Protein AF-A0A960XP12-F1 (afdb_monomer_lite)

Sequence (363 aa):
LLIAALGHEKAMAWGNQILALLYRETPTNIELLAQSAAFDPPGLYSQGVSAVWPETDLVFLTTGSDGFRACVVDPTVPAIAWHRDCTGNGFATNVYGTGLTANCLRHWSAGNTRKLIVGSKPGLLVASPALNLFSLSYPDGVPDRTRPDAPIRVVHDAALECMKWRSISNLDVRPAGWVAAATSAGLALFHLSWVPTLNTMNDAAAWNLIQVPPEAYPPWWEPGWGKDVADVSFGNDTTLYVVKATEGVWRMSIEWDPANRTHRCLATGFYPGVQCGMDYRVELHGWGDPDIATLHHPYGVVADGATAFVTGWSGKVQRLAADAGSGVRVLGFATEGANVSIRFASPFSNRRHELETAAGLRG

Radius of gyration: 22.58 Å; chains: 1; bounding box: 67×54×60 Å

Secondary structure (DSSP, 8-state):
-EEEE-SSS-----SS-EEEEEEEE-SS-EEEEEEEPPB--SSTT-----EE-SSSSEEEEEEETTEEEEEEEETTTTEEEE-GGGSSS-BTTTT-SSSEEEEEEEEEEETTEEEEEEEEEE-TT-----EEEEEEE-TT---BTTBTT---EEEEEEEEGGGTT--EEEEEE-TTSEEEEEEBTEEEEEEGGGHHHHTTS-HHHHHHHHB--GGGSSPTT-TT--S---EEEEEETTEEEEEETTTEEEEEEEEEETTTTEEEEEEEEEEE-B-TT--GGGT-BS---------BSEEEEEEETTEEEEEETT--EEEEE--TT-S-EEEEEEEETTEEEEEEEBTTB--EEEE---TT---

Foldseek 3Di:
DFEPAPDDFDDDDDDQWYKDWDWDDDPVDIGTQAIEDIDGQPADDPDDKAKDPPDDQKMWIFSWQLGIFIWGQDSVHRYTHTAPVPPPTHPPNVPGHQQKTFAYWDWEDDDQWIKIWTWIDGHPNHFWTWIWIWTWDQPQDDQYPVRVHRDIDIHTDDIQVLSTNWGFQYKEADNQQWIWTFTQQAIFIFGPVCRVVLVVDPSVVSCVQGGQDPVQDPPPPDPPQGRGWQEKEAQDPQWIWTDRWQFWIWIKGWADDVVSRHIHIHTWFTDGADDPDDDCPPPGAFFDDFPPDHQHGWRYWYHHNQWIWTHGPVSDTGITGGDPPGGWAFPDWDDDPQWIWTFTDGSRDRDTDTDRDDRDPDD

pLDDT: mean 76.06, std 19.67, range [24.97, 97.88]

Structure (mmCIF, N/CA/C/O backbone):
data_AF-A0A960XP12-F1
#
_entry.id   AF-A0A960XP12-F1
#
loop_
_atom_site.group_PDB
_atom_site.id
_atom_site.type_symbol
_atom_site.label_atom_id
_atom_site.label_alt_id
_atom_site.label_comp_id
_atom_site.label_asym_id
_atom_site.label_entity_id
_atom_site.label_seq_id
_atom_site.pdbx_PDB_ins_code
_atom_site.Cartn_x
_atom_site.Cartn_y
_atom_site.Cartn_z
_atom_site.occupancy
_atom_site.B_iso_or_equiv
_atom_site.auth_seq_id
_atom_site.auth_comp_id
_atom_site.auth_asym_id
_atom_site.auth_atom_id
_atom_site.pdbx_PDB_model_num
ATOM 1 N N . LEU A 1 1 ? 23.716 -10.149 1.866 1.00 27.62 1 LEU A N 1
ATOM 2 C CA . LEU A 1 1 ? 22.688 -10.813 1.080 1.00 27.62 1 LEU A CA 1
ATOM 3 C C . LEU A 1 1 ? 21.355 -10.503 1.727 1.00 27.62 1 LEU A C 1
ATOM 5 O O . LEU A 1 1 ? 20.992 -11.168 2.687 1.00 27.62 1 LEU A O 1
ATOM 9 N N . LEU A 1 2 ? 20.688 -9.445 1.270 1.00 24.97 2 LEU A N 1
ATOM 10 C CA . LEU A 1 2 ? 19.280 -9.221 1.568 1.00 24.97 2 LEU A CA 1
ATOM 11 C C . LEU A 1 2 ? 18.452 -9.973 0.533 1.00 24.97 2 LEU A C 1
ATOM 13 O O . LEU A 1 2 ? 18.402 -9.581 -0.627 1.00 24.97 2 LEU A O 1
ATOM 17 N N . ILE A 1 3 ? 17.886 -11.110 0.938 1.00 28.45 3 ILE A N 1
ATOM 18 C CA . ILE A 1 3 ? 16.927 -11.842 0.116 1.00 28.45 3 ILE A CA 1
ATOM 19 C C . ILE A 1 3 ? 15.604 -11.091 0.261 1.00 28.45 3 ILE A C 1
ATOM 21 O O . ILE A 1 3 ? 14.973 -11.154 1.311 1.00 28.45 3 ILE A O 1
ATOM 25 N N . ALA A 1 4 ? 15.190 -10.343 -0.757 1.00 35.97 4 ALA A N 1
ATOM 26 C CA . ALA A 1 4 ? 13.803 -9.908 -0.834 1.00 35.97 4 ALA A CA 1
ATOM 27 C C . ALA A 1 4 ? 13.013 -11.091 -1.407 1.00 35.97 4 ALA A C 1
ATOM 29 O O . ALA A 1 4 ? 12.892 -11.244 -2.622 1.00 35.97 4 ALA A O 1
ATOM 30 N N . ALA A 1 5 ? 12.560 -11.987 -0.525 1.00 34.22 5 ALA A N 1
ATOM 31 C CA . ALA A 1 5 ? 11.578 -13.000 -0.882 1.00 34.22 5 ALA A CA 1
ATOM 32 C C . ALA A 1 5 ? 10.269 -12.263 -1.187 1.00 34.22 5 ALA A C 1
ATOM 34 O O . ALA A 1 5 ? 9.642 -11.689 -0.297 1.00 34.22 5 ALA A O 1
ATOM 35 N N . LEU A 1 6 ? 9.911 -12.201 -2.466 1.00 38.75 6 LEU A N 1
ATOM 36 C CA . LEU A 1 6 ? 8.633 -11.673 -2.921 1.00 38.75 6 LEU A CA 1
ATOM 37 C C . LEU A 1 6 ? 7.737 -12.878 -3.196 1.00 38.75 6 LEU A C 1
ATOM 39 O O . LEU A 1 6 ? 7.662 -13.413 -4.296 1.00 38.75 6 LEU A O 1
ATOM 43 N N . GLY A 1 7 ? 7.170 -13.353 -2.099 1.00 28.98 7 GLY A N 1
ATOM 44 C CA . GLY A 1 7 ? 6.498 -14.630 -1.918 1.00 28.98 7 GLY A CA 1
ATOM 45 C C . GLY A 1 7 ? 6.550 -14.914 -0.420 1.00 28.98 7 GLY A C 1
ATOM 46 O O . GLY A 1 7 ? 7.472 -14.465 0.255 1.00 28.98 7 GLY A O 1
ATOM 47 N N . HIS A 1 8 ? 5.529 -15.534 0.148 1.00 26.83 8 HIS A N 1
ATOM 48 C CA . HIS A 1 8 ? 5.376 -15.633 1.596 1.00 26.83 8 HIS A CA 1
ATOM 49 C C . HIS A 1 8 ? 6.529 -16.387 2.305 1.00 26.83 8 HIS A C 1
ATOM 51 O O . HIS A 1 8 ? 7.008 -17.403 1.832 1.00 26.83 8 HIS A O 1
ATOM 57 N N . GLU A 1 9 ? 6.894 -15.887 3.491 1.00 30.11 9 GLU A N 1
ATOM 58 C CA . GLU A 1 9 ? 7.692 -16.521 4.558 1.00 30.11 9 GLU A CA 1
ATOM 59 C C . GLU A 1 9 ? 9.226 -16.682 4.418 1.00 30.11 9 GLU A C 1
ATOM 61 O O . GLU A 1 9 ? 9.765 -17.529 3.719 1.00 30.11 9 GLU A O 1
ATOM 66 N N . LYS A 1 10 ? 9.906 -15.938 5.312 1.00 27.80 10 LYS A N 1
ATOM 67 C CA . LYS A 1 10 ? 11.293 -16.060 5.808 1.00 27.80 10 LYS A CA 1
ATOM 68 C C . LYS A 1 10 ? 12.415 -15.683 4.837 1.00 27.80 10 LYS A C 1
ATOM 70 O O . LYS A 1 10 ? 13.004 -16.515 4.159 1.00 27.80 10 LYS A O 1
ATOM 75 N N . ALA A 1 11 ? 12.864 -14.435 4.967 1.00 30.98 11 ALA A N 1
ATOM 76 C CA . ALA A 1 11 ? 14.205 -14.028 4.571 1.00 30.98 11 ALA A CA 1
ATOM 77 C C . ALA A 1 11 ? 15.010 -13.566 5.797 1.00 30.98 11 ALA A C 1
ATOM 79 O O . ALA A 1 11 ? 14.726 -12.524 6.384 1.00 30.98 11 ALA A O 1
ATOM 80 N N . MET A 1 12 ? 16.032 -14.338 6.181 1.00 25.67 12 MET A N 1
ATOM 81 C CA . MET A 1 12 ? 17.157 -13.822 6.966 1.00 25.67 12 MET A CA 1
ATOM 82 C C . MET A 1 12 ? 18.270 -13.415 6.011 1.00 25.67 12 MET A C 1
ATOM 84 O O . MET A 1 12 ? 18.545 -14.097 5.025 1.00 25.67 12 MET A O 1
ATOM 88 N N . ALA A 1 13 ? 18.904 -12.290 6.315 1.00 35.78 13 ALA A N 1
ATOM 89 C CA . ALA A 1 13 ? 19.741 -11.595 5.370 1.00 35.78 13 ALA A CA 1
ATOM 90 C C . ALA A 1 13 ? 20.861 -10.796 6.045 1.00 35.78 13 ALA A C 1
ATOM 92 O O . ALA A 1 13 ? 20.582 -9.877 6.809 1.00 35.78 13 ALA A O 1
ATOM 93 N N . TRP A 1 14 ? 22.121 -11.090 5.704 1.00 29.12 14 TRP A N 1
ATOM 94 C CA . TRP A 1 14 ? 23.291 -10.308 6.128 1.00 29.12 14 TRP A CA 1
ATOM 95 C C . TRP A 1 14 ? 24.198 -10.002 4.928 1.00 29.12 14 TRP A C 1
ATOM 97 O O . TRP A 1 14 ? 24.687 -10.920 4.269 1.00 29.12 14 TRP A O 1
ATOM 107 N N . GLY A 1 15 ? 24.371 -8.719 4.573 1.00 43.75 15 GLY A N 1
ATOM 108 C CA . GLY A 1 15 ? 25.335 -8.187 3.578 1.00 43.75 15 GLY A CA 1
ATOM 109 C C . GLY A 1 15 ? 24.728 -7.200 2.561 1.00 43.75 15 GLY A C 1
ATOM 110 O O . GLY A 1 15 ? 23.512 -7.149 2.437 1.00 43.75 15 GLY A O 1
ATOM 111 N N . ASN A 1 16 ? 25.568 -6.494 1.795 1.00 53.19 16 ASN A N 1
ATOM 112 C CA . ASN A 1 16 ? 25.254 -5.191 1.166 1.00 53.19 16 ASN A CA 1
ATOM 113 C C . ASN A 1 16 ? 24.529 -5.213 -0.198 1.00 53.19 16 ASN A C 1
ATOM 115 O O . ASN A 1 16 ? 24.382 -4.168 -0.811 1.00 53.19 16 ASN A O 1
ATOM 119 N N . GLN A 1 17 ? 24.121 -6.375 -0.709 1.00 59.16 17 GLN A N 1
ATOM 120 C CA . GLN A 1 17 ? 23.465 -6.497 -2.020 1.00 59.16 17 GLN A CA 1
ATOM 121 C C . GLN A 1 17 ? 22.122 -7.218 -1.900 1.00 59.16 17 GLN A C 1
ATOM 123 O O . GLN A 1 17 ? 21.958 -8.093 -1.033 1.00 59.16 17 GLN A O 1
ATOM 128 N N . ILE A 1 18 ? 21.195 -6.857 -2.789 1.00 65.06 18 ILE A N 1
ATOM 129 C CA . ILE A 1 18 ? 19.828 -7.371 -2.875 1.00 65.06 18 ILE A CA 1
ATOM 130 C C . ILE A 1 18 ? 19.679 -8.282 -4.096 1.00 65.06 18 ILE A C 1
ATOM 132 O O . ILE A 1 18 ? 20.221 -8.007 -5.167 1.00 65.06 18 ILE A O 1
ATOM 136 N N . LEU A 1 19 ? 18.930 -9.369 -3.920 1.00 66.38 19 LEU A N 1
ATOM 137 C CA . LEU A 1 19 ? 18.475 -10.261 -4.986 1.00 66.38 19 LEU A CA 1
ATOM 138 C C . LEU A 1 19 ? 16.946 -10.319 -4.967 1.00 66.38 19 LEU A C 1
ATOM 140 O O . LEU A 1 19 ? 16.354 -10.440 -3.892 1.00 66.38 19 LEU A O 1
ATOM 144 N N . ALA A 1 20 ? 16.326 -10.278 -6.145 1.00 68.62 20 ALA A N 1
ATOM 145 C CA . ALA A 1 20 ? 14.930 -10.657 -6.316 1.00 68.62 20 ALA A CA 1
ATOM 146 C C . ALA A 1 20 ? 14.860 -12.149 -6.660 1.00 68.62 20 ALA A C 1
ATOM 148 O O . ALA A 1 20 ? 15.577 -12.615 -7.550 1.00 68.62 20 ALA A O 1
ATOM 149 N N . LEU A 1 21 ? 14.003 -12.886 -5.953 1.00 70.69 21 LEU A N 1
ATOM 150 C CA . LEU A 1 21 ? 13.745 -14.305 -6.187 1.00 70.69 21 LEU A CA 1
ATOM 151 C C . LEU A 1 21 ? 12.260 -14.497 -6.482 1.00 70.69 21 LEU A C 1
ATOM 153 O O . LEU A 1 21 ? 11.417 -14.018 -5.724 1.00 70.69 21 LEU A O 1
ATOM 157 N N . LEU A 1 22 ? 11.953 -15.233 -7.545 1.00 69.69 22 LEU A N 1
ATOM 158 C CA . LEU A 1 22 ? 10.629 -15.794 -7.780 1.00 69.69 22 LEU A CA 1
ATOM 159 C C . LEU A 1 22 ? 10.700 -17.288 -7.500 1.00 69.69 22 LEU A C 1
ATOM 161 O O . LEU A 1 22 ? 11.500 -17.993 -8.112 1.00 69.69 22 LEU A O 1
ATOM 165 N N . TYR A 1 23 ? 9.847 -17.776 -6.611 1.00 68.06 23 TYR A N 1
ATOM 166 C CA . TYR A 1 23 ? 9.758 -19.193 -6.293 1.00 68.06 23 TYR A CA 1
ATOM 167 C C . TYR A 1 23 ? 8.308 -19.660 -6.252 1.00 68.06 23 TYR A C 1
ATOM 169 O O . TYR A 1 23 ? 7.372 -18.864 -6.172 1.00 68.06 23 TYR A O 1
ATOM 177 N N . ARG A 1 24 ? 8.131 -20.975 -6.318 1.00 69.06 24 ARG A N 1
ATOM 178 C CA . ARG A 1 24 ? 6.856 -21.659 -6.150 1.00 69.06 24 ARG A CA 1
ATOM 179 C C . ARG A 1 24 ? 6.971 -22.634 -4.999 1.00 69.06 24 ARG A C 1
ATOM 181 O O . ARG A 1 24 ? 7.809 -23.532 -5.014 1.00 69.06 24 ARG A O 1
ATOM 188 N N . GLU A 1 25 ? 6.094 -22.479 -4.024 1.00 57.84 25 GLU A N 1
ATOM 189 C CA . GLU A 1 25 ? 5.918 -23.494 -2.999 1.00 57.84 25 GLU A CA 1
ATOM 190 C C . GLU A 1 25 ? 5.087 -24.646 -3.559 1.00 57.84 25 GLU A C 1
ATOM 192 O O . GLU A 1 25 ? 4.064 -24.462 -4.221 1.00 57.84 25 GLU A O 1
ATOM 197 N N . THR A 1 26 ? 5.552 -25.854 -3.299 1.00 70.25 26 THR A N 1
ATOM 198 C CA . THR A 1 26 ? 4.844 -27.106 -3.545 1.00 70.25 26 THR A CA 1
ATOM 199 C C . THR A 1 26 ? 4.600 -27.775 -2.192 1.00 70.25 26 THR A C 1
ATOM 201 O O . THR A 1 26 ? 5.251 -27.407 -1.212 1.00 70.25 26 THR A O 1
ATOM 204 N N . PRO A 1 27 ? 3.733 -28.799 -2.101 1.00 72.12 27 PRO A N 1
ATOM 205 C CA . PRO A 1 27 ? 3.486 -29.485 -0.832 1.00 72.12 27 PRO A CA 1
ATOM 206 C C . PRO A 1 27 ? 4.743 -30.046 -0.142 1.00 72.12 27 PRO A C 1
ATOM 208 O O . PRO A 1 27 ? 4.702 -30.333 1.050 1.00 72.12 27 PRO A O 1
ATOM 211 N N . THR A 1 28 ? 5.847 -30.233 -0.877 1.00 73.62 28 THR A N 1
ATOM 212 C CA . THR A 1 28 ? 7.072 -30.871 -0.369 1.00 73.62 28 THR A CA 1
ATOM 213 C C . THR A 1 28 ? 8.353 -30.067 -0.584 1.00 73.62 28 THR A C 1
ATOM 215 O O . THR A 1 28 ? 9.401 -30.489 -0.102 1.00 73.62 28 THR A O 1
ATOM 218 N N . ASN A 1 29 ? 8.328 -28.969 -1.343 1.00 69.31 29 ASN A N 1
ATOM 219 C CA . ASN A 1 29 ? 9.542 -28.243 -1.723 1.00 69.31 29 ASN A CA 1
ATOM 220 C C . ASN A 1 29 ? 9.265 -26.782 -2.104 1.00 69.31 29 ASN A C 1
ATOM 222 O O . ASN A 1 29 ? 8.153 -26.446 -2.508 1.00 69.31 29 ASN A O 1
ATOM 226 N N . ILE A 1 30 ? 10.303 -25.950 -2.064 1.00 67.62 30 ILE A N 1
ATOM 227 C CA . ILE A 1 30 ? 10.317 -24.603 -2.637 1.00 67.62 30 ILE A CA 1
ATOM 228 C C . ILE A 1 30 ? 11.146 -24.653 -3.923 1.00 67.62 30 ILE A C 1
ATOM 230 O O . ILE A 1 30 ? 12.346 -24.920 -3.892 1.00 67.62 30 ILE A O 1
ATOM 234 N N . GLU A 1 31 ? 10.503 -24.424 -5.062 1.00 71.69 31 GLU A N 1
ATOM 235 C CA . GLU A 1 31 ? 11.139 -24.409 -6.379 1.00 71.69 31 GLU A CA 1
ATOM 236 C C . GLU A 1 31 ? 11.503 -22.972 -6.768 1.00 71.69 31 GLU A C 1
ATOM 238 O O . GLU A 1 31 ? 10.618 -22.130 -6.918 1.00 71.69 31 GLU A O 1
ATOM 243 N N . LEU A 1 32 ? 12.794 -22.674 -6.948 1.00 74.69 32 LEU A N 1
ATOM 244 C CA . LEU A 1 32 ? 13.237 -21.384 -7.484 1.00 74.69 32 LEU A CA 1
ATOM 245 C C . LEU A 1 32 ? 12.933 -21.320 -8.989 1.00 74.69 32 LEU A C 1
ATOM 247 O O . LEU A 1 32 ? 13.486 -22.097 -9.762 1.00 74.69 32 LEU A O 1
ATOM 251 N N . LEU A 1 33 ? 12.082 -20.378 -9.396 1.00 72.69 33 LEU A N 1
ATOM 252 C CA . LEU A 1 33 ? 11.641 -20.196 -10.781 1.00 72.69 33 LEU A CA 1
ATOM 253 C C . LEU A 1 33 ? 12.435 -19.128 -11.535 1.00 72.69 33 LEU A C 1
ATOM 255 O O . LEU A 1 33 ? 12.609 -19.246 -12.741 1.00 72.69 33 LEU A O 1
ATOM 259 N N . ALA A 1 34 ? 12.874 -18.065 -10.859 1.00 72.88 34 ALA A N 1
ATOM 260 C CA . ALA A 1 34 ? 13.704 -17.027 -11.465 1.00 72.88 34 ALA A CA 1
ATOM 261 C C . ALA A 1 34 ? 14.508 -16.260 -10.411 1.00 72.88 34 ALA A C 1
ATOM 263 O O . ALA A 1 34 ? 14.067 -16.104 -9.270 1.00 72.88 34 ALA A O 1
ATOM 264 N N . GLN A 1 35 ? 15.671 -15.744 -10.805 1.00 76.94 35 GLN A N 1
ATOM 265 C CA . GLN A 1 35 ? 16.528 -14.929 -9.946 1.00 76.94 35 GLN A CA 1
ATOM 266 C C . GLN A 1 35 ? 17.083 -13.718 -10.713 1.00 76.94 35 GLN A C 1
ATOM 268 O O . GLN A 1 35 ? 17.445 -13.818 -11.885 1.00 76.94 35 GLN A O 1
ATOM 273 N N . SER A 1 36 ? 17.173 -12.562 -10.052 1.00 70.25 36 SER A N 1
ATOM 274 C CA . SER A 1 36 ? 17.871 -11.393 -10.604 1.00 70.25 36 SER A CA 1
ATOM 275 C C . SER A 1 36 ? 19.388 -11.492 -10.427 1.00 70.25 36 SER A C 1
ATOM 277 O O . SER A 1 36 ? 19.890 -12.159 -9.519 1.00 70.25 36 SER A O 1
ATOM 279 N N . ALA A 1 37 ? 20.143 -10.725 -11.216 1.00 71.25 37 ALA A N 1
ATOM 280 C CA . ALA A 1 37 ? 21.494 -10.349 -10.802 1.00 71.25 37 ALA A CA 1
ATOM 281 C C . ALA A 1 37 ? 21.441 -9.588 -9.459 1.00 71.25 37 ALA A C 1
ATOM 283 O O . ALA A 1 37 ? 20.442 -8.929 -9.149 1.00 71.25 37 ALA A O 1
ATOM 284 N N . ALA A 1 38 ? 22.507 -9.682 -8.659 1.00 68.94 38 ALA A N 1
ATOM 285 C CA . ALA A 1 38 ? 22.619 -8.904 -7.430 1.00 68.94 38 ALA A CA 1
ATOM 286 C C . ALA A 1 38 ? 22.690 -7.414 -7.773 1.00 68.94 38 ALA A C 1
ATOM 288 O O . ALA A 1 38 ? 23.443 -7.019 -8.664 1.00 68.94 38 ALA A O 1
ATOM 289 N N . PHE A 1 39 ? 21.931 -6.591 -7.060 1.00 63.06 39 PHE A N 1
ATOM 290 C CA . PHE A 1 39 ? 21.973 -5.143 -7.214 1.00 63.06 39 PHE A CA 1
ATOM 291 C C . PHE A 1 39 ? 22.179 -4.464 -5.863 1.00 63.06 39 PHE A C 1
ATOM 293 O O . PHE A 1 39 ? 21.725 -4.948 -4.825 1.00 63.06 39 PHE A O 1
ATOM 300 N N . ASP A 1 40 ? 22.891 -3.343 -5.888 1.00 63.09 40 ASP A N 1
ATOM 301 C CA . ASP A 1 40 ? 22.950 -2.414 -4.766 1.00 63.09 40 ASP A CA 1
ATOM 302 C C . ASP A 1 40 ? 21.867 -1.353 -5.008 1.00 63.09 40 ASP A C 1
ATOM 304 O O . ASP A 1 40 ? 21.940 -0.640 -6.016 1.00 63.09 40 ASP A O 1
ATOM 308 N N . PRO A 1 41 ? 20.797 -1.291 -4.200 1.00 58.03 41 PRO A N 1
ATOM 309 C CA . PRO A 1 41 ? 19.807 -0.236 -4.353 1.00 58.03 41 PRO A CA 1
ATOM 310 C C . PRO A 1 41 ? 20.491 1.133 -4.189 1.00 58.03 41 PRO A C 1
ATOM 312 O O . PRO A 1 41 ? 21.245 1.325 -3.236 1.00 58.03 41 PRO A O 1
ATOM 315 N N . PRO A 1 42 ? 20.229 2.116 -5.067 1.00 51.00 42 PRO A N 1
ATOM 316 C CA . PRO A 1 42 ? 20.834 3.432 -4.933 1.00 51.00 42 PRO A CA 1
ATOM 317 C C . PRO A 1 42 ? 20.462 4.080 -3.591 1.00 51.00 42 PRO A C 1
ATOM 319 O O . PRO A 1 42 ? 19.296 4.393 -3.316 1.00 51.00 42 PRO A O 1
ATOM 322 N N . GLY A 1 43 ? 21.476 4.299 -2.754 1.00 50.47 43 GLY A N 1
ATOM 323 C CA . GLY A 1 43 ? 21.369 5.007 -1.482 1.00 50.47 43 GLY A CA 1
ATOM 324 C C . GLY A 1 43 ? 21.987 4.246 -0.310 1.00 50.47 43 GLY A C 1
ATOM 325 O O . GLY A 1 43 ? 21.744 3.060 -0.106 1.00 50.47 43 GLY A O 1
ATOM 326 N N . LEU A 1 44 ? 22.735 4.966 0.531 1.00 40.41 44 LEU A N 1
ATOM 327 C CA . LEU A 1 44 ? 23.019 4.508 1.891 1.00 40.41 44 LEU A CA 1
ATOM 328 C C . LEU A 1 44 ? 21.665 4.246 2.577 1.00 40.41 44 LEU A C 1
ATOM 330 O O . LEU A 1 44 ? 20.793 5.112 2.539 1.00 40.41 44 LEU A O 1
ATOM 334 N N . TYR A 1 45 ? 21.490 3.077 3.201 1.00 44.44 45 TYR A N 1
ATOM 335 C CA . TYR A 1 45 ? 20.297 2.718 3.990 1.00 44.44 45 TYR A CA 1
ATOM 336 C C . TYR A 1 45 ? 19.019 2.338 3.220 1.00 44.44 45 TYR A C 1
ATOM 338 O O . TYR A 1 45 ? 17.924 2.552 3.746 1.00 44.44 45 TYR A O 1
ATOM 346 N N . SER A 1 46 ? 19.097 1.732 2.029 1.00 45.50 46 SER A N 1
ATOM 347 C CA . SER A 1 46 ? 17.904 1.086 1.455 1.00 45.50 46 SER A CA 1
ATOM 348 C C . SER A 1 46 ? 17.382 -0.005 2.403 1.00 45.50 46 SER A C 1
ATOM 350 O O . SER A 1 46 ? 17.947 -1.091 2.526 1.00 45.50 46 SER A O 1
ATOM 352 N N . GLN A 1 47 ? 16.330 0.329 3.149 1.00 50.50 47 GLN A N 1
ATOM 353 C CA . GLN A 1 47 ? 15.649 -0.558 4.082 1.00 50.50 47 GLN A CA 1
ATOM 354 C C . GLN A 1 47 ? 14.312 -0.956 3.464 1.00 50.50 47 GLN A C 1
ATOM 356 O O . GLN A 1 47 ? 13.429 -0.106 3.353 1.00 50.50 47 GLN A O 1
ATOM 361 N N . GLY A 1 48 ? 14.183 -2.231 3.096 1.00 56.78 48 GLY A N 1
ATOM 362 C CA . GLY A 1 48 ? 12.952 -2.822 2.571 1.00 56.78 48 GLY A CA 1
ATOM 363 C C . GLY A 1 48 ? 12.739 -2.560 1.080 1.00 56.78 48 GLY A C 1
ATOM 364 O O . GLY A 1 48 ? 12.617 -1.420 0.646 1.00 56.78 48 GLY A O 1
ATOM 365 N N . VAL A 1 49 ? 12.667 -3.637 0.296 1.00 65.31 49 VAL A N 1
ATOM 366 C CA . VAL A 1 49 ? 12.181 -3.598 -1.087 1.00 65.31 49 VAL A CA 1
ATOM 367 C C . VAL A 1 49 ? 10.729 -4.040 -1.052 1.00 65.31 49 VAL A C 1
ATOM 369 O O . VAL A 1 49 ? 10.427 -5.175 -0.690 1.00 65.31 49 VAL A O 1
ATOM 372 N N . SER A 1 50 ? 9.828 -3.129 -1.391 1.00 78.38 50 SER A N 1
ATOM 373 C CA . SER A 1 50 ? 8.439 -3.458 -1.688 1.00 78.38 50 SER A CA 1
ATOM 374 C C . SER A 1 50 ? 8.347 -3.753 -3.181 1.00 78.38 50 SER A C 1
ATOM 376 O O . SER A 1 50 ? 9.107 -3.179 -3.960 1.00 78.38 50 SER A O 1
ATOM 378 N N . ALA A 1 51 ? 7.455 -4.651 -3.592 1.00 81.38 51 ALA A N 1
ATOM 379 C CA . ALA A 1 51 ? 7.217 -4.912 -5.003 1.00 81.38 51 ALA A CA 1
ATOM 380 C C . ALA A 1 51 ? 5.772 -5.319 -5.276 1.00 81.38 51 ALA A C 1
ATOM 382 O O . ALA A 1 51 ? 5.063 -5.786 -4.384 1.00 81.38 51 ALA A O 1
ATOM 383 N N . VAL A 1 52 ? 5.349 -5.134 -6.524 1.00 84.25 52 VAL A N 1
ATOM 384 C CA . VAL A 1 52 ? 4.026 -5.514 -7.021 1.00 84.25 52 VAL A CA 1
ATOM 385 C C . VAL A 1 52 ? 4.123 -6.098 -8.415 1.00 84.25 52 VAL A C 1
ATOM 387 O O . VAL A 1 52 ? 4.928 -5.655 -9.233 1.00 84.25 52 VAL A O 1
ATOM 390 N N . TRP A 1 53 ? 3.231 -7.044 -8.678 1.00 85.38 53 TRP A N 1
ATOM 391 C CA . TRP A 1 53 ? 3.028 -7.677 -9.970 1.00 85.38 53 TRP A CA 1
ATOM 392 C C . TRP A 1 53 ? 1.768 -7.080 -10.589 1.00 85.38 53 TRP A C 1
ATOM 394 O O . TRP A 1 53 ? 0.669 -7.561 -10.311 1.00 85.38 53 TRP A O 1
ATOM 404 N N . PRO A 1 54 ? 1.871 -5.989 -11.369 1.00 83.75 54 PRO A N 1
ATOM 405 C CA . PRO A 1 54 ? 0.730 -5.516 -12.146 1.00 83.75 54 PRO A CA 1
ATOM 406 C C . PRO A 1 54 ? 0.278 -6.545 -13.187 1.00 83.75 54 PRO A C 1
ATOM 408 O O . PRO A 1 54 ? -0.881 -6.513 -13.587 1.00 83.75 54 PRO A O 1
ATOM 411 N N . GLU A 1 55 ? 1.192 -7.407 -13.640 1.00 86.44 55 GLU A N 1
ATOM 412 C CA . GLU A 1 55 ? 1.007 -8.397 -14.701 1.00 86.44 55 GLU A CA 1
ATOM 413 C C . GLU A 1 55 ? 1.871 -9.631 -14.402 1.00 86.44 55 GLU A C 1
ATOM 415 O O . GLU A 1 55 ? 2.738 -9.592 -13.528 1.00 86.44 55 GLU A O 1
ATOM 420 N N . THR A 1 56 ? 1.657 -10.735 -15.122 1.00 84.19 56 THR A N 1
ATOM 421 C CA . THR A 1 56 ? 2.348 -12.012 -14.855 1.00 84.19 56 THR A CA 1
ATOM 422 C C . THR A 1 56 ? 3.872 -11.912 -14.959 1.00 84.19 56 THR A C 1
ATOM 424 O O . THR A 1 56 ? 4.574 -12.435 -14.095 1.00 84.19 56 THR A O 1
ATOM 427 N N . ASP A 1 57 ? 4.370 -11.220 -15.986 1.00 86.94 57 ASP A N 1
ATOM 428 C CA . ASP A 1 57 ? 5.802 -11.142 -16.306 1.00 86.94 57 ASP A CA 1
ATOM 429 C C . ASP A 1 57 ? 6.427 -9.791 -15.946 1.00 86.94 57 ASP A C 1
ATOM 431 O O . ASP A 1 57 ? 7.627 -9.612 -16.126 1.00 86.94 57 ASP A O 1
ATOM 435 N N . LEU A 1 58 ? 5.643 -8.835 -15.443 1.00 88.69 58 LEU A N 1
ATOM 436 C CA . LEU A 1 58 ? 6.112 -7.490 -15.123 1.00 88.69 58 LEU A CA 1
ATOM 437 C C . LEU A 1 58 ? 6.019 -7.246 -13.624 1.00 88.69 58 LEU A C 1
ATOM 439 O O . LEU A 1 58 ? 4.963 -7.426 -13.021 1.00 88.69 58 LEU A O 1
ATOM 443 N N . VAL A 1 59 ? 7.105 -6.740 -13.052 1.00 88.12 59 VAL A N 1
ATOM 444 C CA . VAL A 1 59 ? 7.211 -6.406 -11.630 1.00 88.12 59 VAL A CA 1
ATOM 445 C C . VAL A 1 59 ? 7.675 -4.973 -11.486 1.00 88.12 59 VAL A C 1
ATOM 447 O O . VAL A 1 59 ? 8.611 -4.569 -12.166 1.00 88.12 59 VAL A O 1
ATOM 450 N N . PHE A 1 60 ? 7.078 -4.216 -10.570 1.00 88.62 60 PHE A N 1
ATOM 451 C CA . PHE A 1 60 ? 7.664 -2.966 -10.083 1.00 88.62 60 PHE A CA 1
ATOM 452 C C . PHE A 1 60 ? 8.176 -3.155 -8.667 1.00 88.62 60 PHE A C 1
ATOM 454 O O . PHE A 1 60 ? 7.486 -3.763 -7.853 1.00 88.62 60 PHE A O 1
ATOM 461 N N . LEU A 1 61 ? 9.346 -2.601 -8.361 1.00 85.94 61 LEU A N 1
ATOM 462 C CA . LEU A 1 61 ? 9.957 -2.671 -7.036 1.00 85.94 61 LEU A CA 1
ATOM 463 C C . LEU A 1 61 ? 10.537 -1.322 -6.605 1.00 85.94 61 LEU A C 1
ATOM 465 O O . LEU A 1 61 ? 11.092 -0.596 -7.432 1.00 85.94 61 LEU A O 1
ATOM 469 N N . THR A 1 62 ? 10.416 -0.975 -5.321 1.00 83.94 62 THR A N 1
ATOM 470 C CA . THR A 1 62 ? 11.045 0.232 -4.769 1.00 83.94 62 THR A CA 1
ATOM 471 C C . THR A 1 62 ? 12.559 0.061 -4.722 1.00 83.94 62 THR A C 1
ATOM 473 O O . THR A 1 62 ? 13.077 -0.981 -4.325 1.00 83.94 62 THR A O 1
ATOM 476 N N . THR A 1 63 ? 13.283 1.111 -5.098 1.00 79.25 63 THR A N 1
ATOM 477 C CA . THR A 1 63 ? 14.754 1.151 -5.086 1.00 79.25 63 THR A CA 1
ATOM 478 C C . THR A 1 63 ? 15.303 2.253 -4.182 1.00 79.25 63 THR A C 1
ATOM 480 O O . THR A 1 63 ? 16.491 2.564 -4.227 1.00 79.25 63 THR A O 1
ATOM 483 N N . GLY A 1 64 ? 14.460 2.829 -3.319 1.00 80.00 64 GLY A N 1
ATOM 484 C CA . GLY A 1 64 ? 14.859 3.835 -2.340 1.00 80.00 64 GLY A CA 1
ATOM 485 C C . GLY A 1 64 ? 14.947 5.230 -2.952 1.00 80.00 64 GLY A C 1
ATOM 486 O O . GLY A 1 64 ? 13.933 5.800 -3.358 1.00 80.00 64 GLY A O 1
ATOM 487 N N . SER A 1 65 ? 16.147 5.813 -2.972 1.00 81.00 65 SER A N 1
ATOM 488 C CA . SER A 1 65 ? 16.352 7.183 -3.476 1.00 81.00 65 SER A CA 1
ATOM 489 C C . SER A 1 65 ? 16.193 7.320 -4.992 1.00 81.00 65 SER A C 1
ATOM 491 O O . SER A 1 65 ? 15.984 8.419 -5.487 1.00 81.00 65 SER A O 1
ATOM 493 N N . ASP A 1 66 ? 16.227 6.208 -5.718 1.00 80.88 66 ASP A N 1
ATOM 494 C CA . ASP A 1 66 ? 16.035 6.151 -7.170 1.00 80.88 66 ASP A CA 1
ATOM 495 C C . ASP A 1 66 ? 14.576 5.830 -7.550 1.00 80.88 66 ASP A C 1
ATOM 497 O O . ASP A 1 66 ? 14.273 5.420 -8.667 1.00 80.88 66 ASP A O 1
ATOM 501 N N . GLY A 1 67 ? 13.658 5.995 -6.592 1.00 88.50 67 GLY A N 1
ATOM 502 C CA . GLY A 1 67 ? 12.233 5.758 -6.768 1.00 88.50 67 GLY A CA 1
ATOM 503 C C . GLY A 1 67 ? 11.904 4.275 -6.867 1.00 88.50 67 GLY A C 1
ATOM 504 O O . GLY A 1 67 ? 11.913 3.552 -5.866 1.00 88.50 67 GLY A O 1
ATOM 505 N N . PHE A 1 68 ? 11.553 3.827 -8.066 1.00 88.75 68 PHE A N 1
ATOM 506 C CA . PHE A 1 68 ? 11.196 2.436 -8.325 1.00 88.75 68 PHE A CA 1
ATOM 507 C C . PHE A 1 68 ? 11.620 2.001 -9.723 1.00 88.75 68 PHE A C 1
ATOM 509 O O . PHE A 1 68 ? 11.726 2.805 -10.646 1.00 88.75 68 PHE A O 1
ATOM 516 N N . ARG A 1 69 ? 11.843 0.702 -9.895 1.00 89.06 69 ARG A N 1
ATOM 517 C CA . ARG A 1 69 ? 12.269 0.101 -11.162 1.00 89.06 69 ARG A CA 1
ATOM 518 C C . ARG A 1 69 ? 11.295 -0.982 -11.599 1.00 89.06 69 ARG A C 1
ATOM 520 O O . ARG A 1 69 ? 10.603 -1.564 -10.766 1.00 89.06 69 ARG A O 1
ATOM 527 N N . ALA A 1 70 ? 11.247 -1.224 -12.904 1.00 91.00 70 ALA A N 1
ATOM 528 C CA . ALA A 1 70 ? 10.512 -2.329 -13.494 1.00 91.00 70 ALA A CA 1
ATOM 529 C C . ALA A 1 70 ? 11.458 -3.488 -13.830 1.00 91.00 70 ALA A C 1
ATOM 531 O O . ALA A 1 70 ? 12.577 -3.271 -14.300 1.00 91.00 70 ALA A O 1
ATOM 532 N N . CYS A 1 71 ? 10.980 -4.711 -13.644 1.00 87.94 71 CYS A N 1
ATOM 533 C CA . CYS A 1 71 ? 11.649 -5.928 -14.075 1.00 87.94 71 CYS A CA 1
ATOM 534 C C . CYS A 1 71 ? 10.729 -6.753 -14.960 1.00 87.94 71 CYS A C 1
ATOM 536 O O . CYS A 1 71 ? 9.529 -6.830 -14.693 1.00 87.94 71 CYS A O 1
ATOM 538 N N . VAL A 1 72 ? 11.321 -7.427 -15.940 1.00 88.69 72 VAL A N 1
ATOM 539 C CA . VAL A 1 72 ? 10.656 -8.475 -16.709 1.00 88.69 72 VAL A CA 1
ATOM 540 C C . VAL A 1 72 ? 11.156 -9.830 -16.230 1.00 88.69 72 VAL A C 1
ATOM 542 O O . VAL A 1 72 ? 12.363 -10.050 -16.086 1.00 88.69 72 VAL A O 1
ATOM 545 N N . VAL A 1 73 ? 10.214 -10.717 -15.935 1.00 85.00 73 VAL A N 1
ATOM 546 C CA . VAL A 1 73 ? 10.464 -12.069 -15.445 1.00 85.00 73 VAL A CA 1
ATOM 547 C C . VAL A 1 73 ? 10.333 -13.050 -16.600 1.00 85.00 73 VAL A C 1
ATOM 549 O O . VAL A 1 73 ? 9.284 -13.130 -17.237 1.00 85.00 73 VAL A O 1
ATOM 552 N N . ASP A 1 74 ? 11.373 -13.850 -16.812 1.00 83.31 74 ASP A N 1
ATOM 553 C CA . ASP A 1 74 ? 11.324 -15.009 -17.693 1.00 83.31 74 ASP A CA 1
ATOM 554 C C . ASP A 1 74 ? 11.616 -16.283 -16.883 1.00 83.31 74 ASP A C 1
ATOM 556 O O . ASP A 1 74 ? 12.765 -16.561 -16.542 1.00 83.31 74 ASP A O 1
ATOM 560 N N . PRO A 1 75 ? 10.596 -17.086 -16.543 1.00 72.62 75 PRO A N 1
ATOM 561 C CA . PRO A 1 75 ? 10.803 -18.346 -15.842 1.00 72.62 75 PRO A CA 1
ATOM 562 C C . PRO A 1 75 ? 11.320 -19.462 -16.767 1.00 72.62 75 PRO A C 1
ATOM 564 O O . PRO A 1 75 ? 11.668 -20.532 -16.278 1.00 72.62 75 PRO A O 1
ATOM 567 N N . THR A 1 76 ? 11.344 -19.266 -18.093 1.00 79.50 76 THR A N 1
ATOM 568 C CA . THR A 1 76 ? 11.892 -20.256 -19.043 1.00 79.50 76 THR A CA 1
ATOM 569 C C . THR A 1 76 ? 13.414 -20.189 -19.120 1.00 79.50 76 THR A C 1
ATOM 571 O O . THR A 1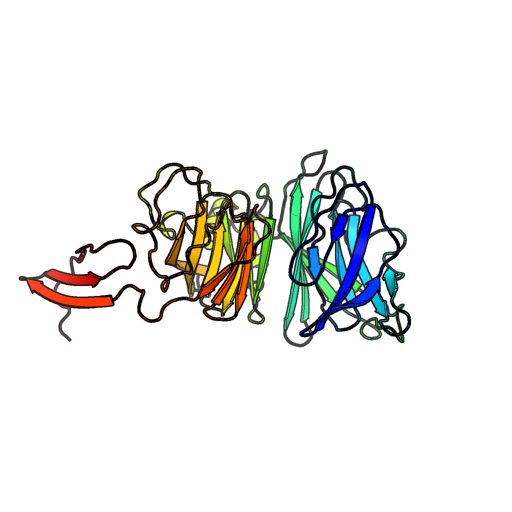 76 ? 14.073 -21.203 -19.355 1.00 79.50 76 THR A O 1
ATOM 574 N N . VAL A 1 77 ? 13.968 -19.009 -18.848 1.00 80.38 77 VAL A N 1
ATOM 575 C CA . VAL A 1 77 ? 15.392 -18.767 -18.645 1.00 80.38 77 VAL A CA 1
ATOM 576 C C . VAL A 1 77 ? 15.500 -18.068 -17.294 1.00 80.38 77 VAL A C 1
ATOM 578 O O . VAL A 1 77 ? 15.490 -16.850 -17.308 1.00 80.38 77 VAL A O 1
ATOM 581 N N . PRO A 1 78 ? 15.540 -18.799 -16.158 1.00 71.25 78 PRO A N 1
ATOM 582 C CA . PRO A 1 78 ? 15.129 -18.377 -14.806 1.00 71.25 78 PRO A CA 1
ATOM 583 C C . PRO A 1 78 ? 15.753 -17.051 -14.339 1.00 71.25 78 PRO A C 1
ATOM 585 O O . PRO A 1 78 ? 16.639 -17.011 -13.481 1.00 71.25 78 PRO A O 1
ATOM 588 N N . ALA A 1 79 ? 15.259 -15.946 -14.883 1.00 77.19 79 ALA A N 1
ATOM 589 C CA . ALA A 1 79 ? 15.907 -14.650 -14.847 1.00 77.19 79 ALA A CA 1
ATOM 590 C C . ALA A 1 79 ? 14.884 -13.553 -14.589 1.00 77.19 79 ALA A C 1
ATOM 592 O O . ALA A 1 79 ? 13.751 -13.567 -15.075 1.00 77.19 79 ALA A O 1
ATOM 593 N N . ILE A 1 80 ? 15.332 -12.573 -13.817 1.00 81.69 80 ILE A N 1
ATOM 594 C CA . ILE A 1 80 ? 14.632 -11.316 -13.592 1.00 81.69 80 ILE A CA 1
ATOM 595 C C . ILE A 1 80 ? 15.562 -10.221 -14.104 1.00 81.69 80 ILE A C 1
ATOM 597 O O . ILE A 1 80 ? 16.621 -9.977 -13.516 1.00 81.69 80 ILE A O 1
ATOM 601 N N . ALA A 1 81 ? 15.189 -9.592 -15.214 1.00 84.88 81 ALA A N 1
ATOM 602 C CA . ALA A 1 81 ? 15.991 -8.563 -15.865 1.00 84.88 81 ALA A CA 1
ATOM 603 C C . ALA A 1 81 ? 15.365 -7.183 -15.663 1.00 84.88 81 ALA A C 1
ATOM 605 O O . ALA A 1 81 ? 14.145 -7.032 -15.719 1.00 84.88 81 ALA A O 1
ATOM 606 N N . TRP A 1 82 ? 16.202 -6.164 -15.454 1.00 86.00 82 TRP A N 1
ATOM 607 C CA . TRP A 1 82 ? 15.738 -4.779 -15.448 1.00 86.00 82 TRP A CA 1
ATOM 608 C C . TRP A 1 82 ? 15.144 -4.423 -16.802 1.00 86.00 82 TRP A C 1
ATOM 610 O O . TRP A 1 82 ? 15.754 -4.680 -17.840 1.00 86.00 82 TRP A O 1
ATOM 620 N N . HIS A 1 83 ? 13.985 -3.778 -16.779 1.00 91.56 83 HIS A N 1
ATOM 621 C CA . HIS A 1 83 ? 13.417 -3.194 -17.980 1.00 91.56 83 HIS A CA 1
ATOM 622 C C . HIS A 1 83 ? 14.363 -2.118 -18.535 1.00 91.56 83 HIS A C 1
ATOM 624 O O . HIS A 1 83 ? 14.937 -1.343 -17.759 1.00 91.56 83 HIS A O 1
ATOM 630 N N . ARG A 1 84 ? 14.509 -2.025 -19.866 1.00 92.69 84 ARG A N 1
ATOM 631 C CA . ARG A 1 84 ? 15.467 -1.105 -20.514 1.00 92.69 84 ARG A CA 1
ATOM 632 C C . ARG A 1 84 ? 15.345 0.340 -20.025 1.00 92.69 84 ARG A C 1
ATOM 634 O O . ARG A 1 84 ? 16.362 0.985 -19.767 1.00 92.69 84 ARG A O 1
ATOM 641 N N . ASP A 1 85 ? 14.105 0.798 -19.823 1.00 89.62 85 ASP A N 1
ATOM 642 C CA . ASP A 1 85 ? 13.777 2.181 -19.457 1.00 89.62 85 ASP A CA 1
ATOM 643 C C . ASP A 1 85 ? 14.281 2.542 -18.051 1.00 89.62 85 ASP A C 1
ATOM 645 O O . ASP A 1 85 ? 14.354 3.721 -17.716 1.00 89.62 85 ASP A O 1
ATOM 649 N N . CYS A 1 86 ? 14.653 1.546 -17.237 1.00 86.00 86 CYS A N 1
ATOM 650 C CA . CYS A 1 86 ? 15.162 1.750 -15.887 1.00 86.00 86 CYS A CA 1
ATOM 651 C C . CYS A 1 86 ? 16.489 1.028 -15.592 1.00 86.00 86 CYS A C 1
ATOM 653 O O . CYS A 1 86 ? 16.776 0.667 -14.447 1.00 86.00 86 CYS A O 1
ATOM 655 N N . THR A 1 87 ? 17.306 0.792 -16.621 1.00 82.38 87 THR A N 1
ATOM 656 C CA . THR A 1 87 ? 18.648 0.197 -16.467 1.00 82.38 87 THR A CA 1
ATOM 657 C C . THR A 1 87 ? 19.628 1.168 -15.803 1.00 82.38 87 THR A C 1
ATOM 659 O O . THR A 1 87 ? 20.291 0.804 -14.832 1.00 82.38 87 THR A O 1
ATOM 662 N N . GLY A 1 88 ? 19.677 2.421 -16.269 1.00 80.94 88 GLY A N 1
ATOM 663 C CA . GLY A 1 88 ? 20.511 3.477 -15.684 1.00 80.94 88 GLY A CA 1
ATOM 664 C C . GLY A 1 88 ? 19.924 4.053 -14.393 1.00 80.94 88 GLY A C 1
ATOM 665 O O . GLY A 1 88 ? 20.505 3.898 -13.321 1.00 80.94 88 GLY A O 1
ATOM 666 N N . ASN A 1 89 ? 18.744 4.663 -14.495 1.00 84.00 89 ASN A N 1
ATOM 667 C CA . ASN A 1 89 ? 18.029 5.299 -13.385 1.00 84.00 89 ASN A CA 1
ATOM 668 C C . ASN A 1 89 ? 16.633 4.696 -13.246 1.00 84.00 89 ASN A C 1
ATOM 670 O O . ASN A 1 89 ? 16.084 4.192 -14.220 1.00 84.00 89 ASN A O 1
ATOM 674 N N . GLY A 1 90 ? 16.049 4.766 -12.063 1.00 88.25 90 GLY A N 1
ATOM 675 C CA . GLY A 1 90 ? 14.678 4.358 -11.822 1.00 88.25 90 GLY A CA 1
ATOM 676 C C . GLY A 1 90 ? 13.663 5.360 -12.353 1.00 88.25 90 GLY A C 1
ATOM 677 O O . GLY A 1 90 ? 13.978 6.450 -12.838 1.00 88.25 90 GLY A O 1
ATOM 678 N N . PHE A 1 91 ? 12.399 4.972 -12.271 1.00 92.25 91 PHE A N 1
ATOM 679 C CA . PHE A 1 91 ? 11.293 5.877 -12.517 1.00 92.25 91 PHE A CA 1
ATOM 680 C C . PHE A 1 91 ? 11.148 6.861 -11.352 1.00 92.25 91 PHE A C 1
ATOM 682 O O . PHE A 1 91 ? 11.410 6.536 -10.195 1.00 92.25 91 PHE A O 1
ATOM 689 N N . ALA A 1 92 ? 10.654 8.060 -11.671 1.00 91.38 92 ALA A N 1
ATOM 690 C CA . ALA A 1 92 ? 10.349 9.112 -10.703 1.00 91.38 92 ALA A CA 1
ATOM 691 C C . ALA A 1 92 ? 11.559 9.656 -9.912 1.00 91.38 92 ALA A C 1
ATOM 693 O O . ALA A 1 92 ? 11.395 10.162 -8.804 1.00 91.38 92 ALA A O 1
ATOM 694 N N . THR A 1 93 ? 12.762 9.644 -10.492 1.00 88.00 93 THR A N 1
ATOM 695 C CA . THR A 1 93 ? 13.963 10.311 -9.936 1.00 88.00 93 THR A CA 1
ATOM 696 C C . THR A 1 93 ? 13.839 11.835 -9.817 1.00 88.00 93 THR A C 1
ATOM 698 O O . THR A 1 93 ? 14.654 12.488 -9.176 1.00 88.00 93 THR A O 1
ATOM 701 N N . ASN A 1 94 ? 12.811 12.429 -10.424 1.00 87.25 94 ASN A N 1
ATOM 702 C CA . ASN A 1 94 ? 12.430 13.826 -10.226 1.00 87.25 94 ASN A CA 1
ATOM 703 C C . ASN A 1 94 ? 11.574 14.052 -8.963 1.00 87.25 94 ASN A C 1
ATOM 705 O O . ASN A 1 94 ? 11.341 15.198 -8.589 1.00 87.25 94 ASN A O 1
ATOM 709 N N . VAL A 1 95 ? 11.071 12.979 -8.346 1.00 89.81 95 VAL A N 1
ATOM 710 C CA . VAL A 1 95 ? 10.278 12.994 -7.104 1.00 89.81 95 VAL A CA 1
ATOM 711 C C . VAL A 1 95 ? 11.104 12.436 -5.947 1.00 89.81 95 VAL A C 1
ATOM 713 O O . VAL A 1 95 ? 11.135 13.021 -4.866 1.00 89.81 95 VAL A O 1
ATOM 716 N N . TYR A 1 96 ? 11.786 11.316 -6.176 1.00 88.75 96 TYR A N 1
ATOM 717 C CA . TYR A 1 96 ? 12.629 10.645 -5.193 1.00 88.75 96 TYR A CA 1
ATOM 718 C C . TYR A 1 96 ? 14.093 11.039 -5.354 1.00 88.75 96 TYR A C 1
ATOM 720 O O . TYR A 1 96 ? 14.553 11.366 -6.443 1.00 88.75 96 TYR A O 1
ATOM 728 N N . GLY A 1 97 ? 14.824 11.022 -4.245 1.00 83.69 97 GLY A N 1
ATOM 729 C CA . GLY A 1 97 ? 16.233 11.381 -4.216 1.00 83.69 97 GLY A CA 1
ATOM 730 C C . GLY A 1 97 ? 16.835 11.175 -2.83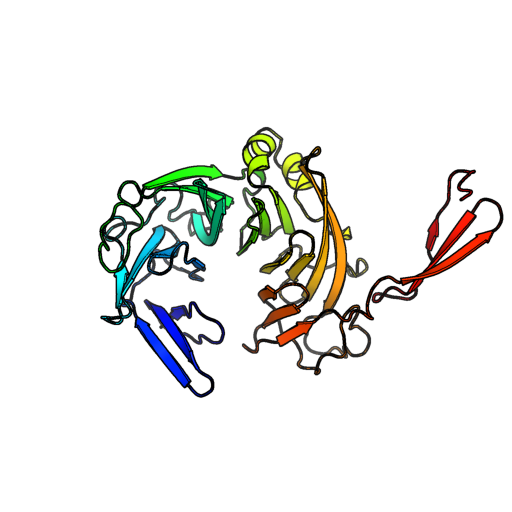4 1.00 83.69 97 GLY A C 1
ATOM 731 O O . GLY A 1 97 ? 16.276 10.501 -1.971 1.00 83.69 97 GLY A O 1
ATOM 732 N N . THR A 1 98 ? 17.981 11.799 -2.579 1.00 80.88 98 THR A N 1
ATOM 733 C CA . THR A 1 98 ? 18.688 11.674 -1.292 1.00 80.88 98 THR A CA 1
ATOM 734 C C . THR A 1 98 ? 17.884 12.197 -0.098 1.00 80.88 98 THR A C 1
ATOM 736 O O . THR A 1 98 ? 18.096 11.741 1.023 1.00 80.88 98 THR A O 1
ATOM 739 N N . GLY A 1 99 ? 16.959 13.137 -0.318 1.00 81.38 99 GLY A N 1
ATOM 740 C CA . GLY A 1 99 ? 16.070 13.674 0.716 1.00 81.38 99 GLY A CA 1
ATOM 741 C C . GLY A 1 99 ? 14.789 12.862 0.937 1.00 81.38 99 GLY A C 1
ATOM 742 O O . GLY A 1 99 ? 14.252 12.884 2.045 1.00 81.38 99 GLY A O 1
ATOM 743 N N . LEU A 1 100 ? 14.314 12.130 -0.077 1.00 86.69 100 LEU A N 1
ATOM 744 C CA . LEU A 1 100 ? 13.027 11.431 -0.077 1.00 86.69 100 LEU A CA 1
ATOM 745 C C . LEU A 1 100 ? 13.177 10.049 -0.706 1.00 86.69 100 LEU A C 1
ATOM 747 O O . LEU A 1 100 ? 13.447 9.938 -1.900 1.00 86.69 100 LEU A O 1
ATOM 751 N N . THR A 1 101 ? 12.946 8.997 0.071 1.00 87.12 101 THR A N 1
ATOM 752 C CA . THR A 1 101 ? 13.099 7.625 -0.425 1.00 87.12 101 THR A CA 1
ATOM 753 C C . THR A 1 101 ? 11.740 6.971 -0.630 1.00 87.12 101 THR A C 1
ATOM 755 O O . THR A 1 101 ? 10.849 7.090 0.217 1.00 87.12 101 THR A O 1
ATOM 758 N N . ALA A 1 102 ? 11.567 6.285 -1.758 1.00 88.69 102 ALA A N 1
ATOM 759 C CA . ALA A 1 102 ? 10.425 5.411 -1.973 1.00 88.69 102 ALA A CA 1
ATOM 760 C C . ALA A 1 102 ? 10.526 4.217 -1.015 1.00 88.69 102 ALA A C 1
ATOM 762 O O . ALA A 1 102 ? 11.586 3.600 -0.897 1.00 88.69 102 ALA A O 1
ATOM 763 N N . ASN A 1 103 ? 9.438 3.913 -0.312 1.00 85.94 103 ASN A N 1
ATOM 764 C CA . ASN A 1 103 ? 9.443 2.956 0.792 1.00 85.94 103 ASN A CA 1
ATOM 765 C C . ASN A 1 103 ? 8.548 1.745 0.514 1.00 85.94 103 ASN A C 1
ATOM 767 O O . ASN A 1 103 ? 9.025 0.614 0.493 1.00 85.94 103 ASN A O 1
ATOM 771 N N . CYS A 1 104 ? 7.263 1.983 0.263 1.00 87.25 104 CYS A N 1
ATOM 772 C CA . CYS A 1 104 ? 6.281 0.937 -0.005 1.00 87.25 104 CYS A CA 1
ATOM 773 C C . CYS A 1 104 ? 5.507 1.243 -1.286 1.00 87.25 104 CYS A C 1
ATOM 775 O O . CYS A 1 104 ? 5.387 2.407 -1.679 1.00 87.25 104 CYS A O 1
ATOM 777 N N . LEU A 1 105 ? 4.988 0.205 -1.946 1.00 88.81 105 LEU A N 1
ATOM 778 C CA . LEU A 1 105 ? 4.235 0.379 -3.181 1.00 88.81 105 LEU A CA 1
ATOM 779 C C . LEU A 1 105 ? 3.037 -0.571 -3.314 1.00 88.81 105 LEU A C 1
ATOM 781 O O . LEU A 1 105 ? 3.074 -1.725 -2.876 1.00 88.81 105 LEU A O 1
ATOM 785 N N . ARG A 1 106 ? 1.969 -0.074 -3.947 1.00 93.31 106 ARG A N 1
ATOM 786 C CA . ARG A 1 106 ? 0.831 -0.870 -4.435 1.00 93.31 106 ARG A CA 1
ATOM 787 C C . ARG A 1 106 ? 0.480 -0.509 -5.869 1.00 93.31 106 ARG A C 1
ATOM 789 O O . ARG A 1 106 ? 0.704 0.614 -6.317 1.00 93.31 106 ARG A O 1
ATOM 796 N N . HIS A 1 107 ? -0.109 -1.471 -6.566 1.00 93.50 107 HIS A N 1
ATOM 797 C CA . HIS A 1 107 ? -0.715 -1.271 -7.871 1.00 93.50 107 HIS A CA 1
ATOM 798 C C . HIS A 1 107 ? -2.234 -1.261 -7.719 1.00 93.50 107 HIS A C 1
ATOM 800 O O . HIS A 1 107 ? -2.807 -2.153 -7.097 1.00 93.50 107 HIS A O 1
ATOM 806 N N . TRP A 1 108 ? -2.879 -0.260 -8.306 1.00 95.50 108 TRP A N 1
ATOM 807 C CA . TRP A 1 108 ? -4.326 -0.204 -8.447 1.00 95.50 108 TRP A CA 1
ATOM 808 C C . TRP A 1 108 ? -4.689 -0.166 -9.926 1.00 95.50 108 TRP A C 1
ATOM 810 O O . TRP A 1 108 ? -4.065 0.552 -10.710 1.00 95.50 108 TRP A O 1
ATOM 820 N N . SER A 1 109 ? -5.731 -0.903 -10.300 1.00 93.56 109 SER A N 1
ATOM 821 C CA . SER A 1 109 ? -6.277 -0.862 -11.652 1.00 93.56 109 SER A CA 1
ATOM 822 C C . SER A 1 109 ? -7.800 -0.915 -11.633 1.00 93.56 109 SER A C 1
ATOM 824 O O . SER A 1 109 ? -8.394 -1.633 -10.830 1.00 93.56 109 SER A O 1
ATOM 826 N N . ALA A 1 110 ? -8.419 -0.141 -12.521 1.00 91.00 110 ALA A N 1
ATOM 827 C CA . ALA A 1 110 ? -9.855 -0.147 -12.765 1.00 91.00 110 ALA A CA 1
ATOM 828 C C . ALA A 1 110 ? -10.118 0.149 -14.246 1.00 91.00 110 ALA A C 1
ATOM 830 O O . ALA A 1 110 ? -9.820 1.241 -14.745 1.00 91.00 110 ALA A O 1
ATOM 831 N N . GLY A 1 111 ? -10.661 -0.839 -14.961 1.00 87.94 111 GLY A N 1
ATOM 832 C CA . GLY A 1 111 ? -10.774 -0.781 -16.418 1.00 87.94 111 GLY A CA 1
ATOM 833 C C . GLY A 1 111 ? -9.403 -0.553 -17.063 1.00 87.94 111 GLY A C 1
ATOM 834 O O . GLY A 1 111 ? -8.459 -1.294 -16.805 1.00 87.94 111 GLY A O 1
ATOM 835 N N . ASN A 1 112 ? -9.283 0.511 -17.861 1.00 87.31 112 ASN A N 1
ATOM 836 C CA . ASN A 1 112 ? -8.028 0.881 -18.528 1.00 87.31 112 ASN A CA 1
ATOM 837 C C . ASN A 1 112 ? -7.120 1.785 -17.680 1.00 87.31 112 ASN A C 1
ATOM 839 O O . ASN A 1 112 ? -6.000 2.087 -18.089 1.00 87.31 112 ASN A O 1
ATOM 843 N N . THR A 1 113 ? -7.587 2.243 -16.517 1.00 92.44 113 THR A N 1
ATOM 844 C CA . THR A 1 113 ? -6.793 3.101 -15.637 1.00 92.44 113 THR A CA 1
ATOM 845 C C . THR A 1 113 ? -5.914 2.238 -14.750 1.00 92.44 113 THR A C 1
ATOM 847 O O . THR A 1 113 ? -6.404 1.329 -14.082 1.00 92.44 113 THR A O 1
ATOM 850 N N . ARG A 1 114 ? -4.619 2.553 -14.708 1.00 95.38 114 ARG A N 1
ATOM 851 C CA . ARG A 1 114 ? -3.635 1.885 -13.854 1.00 95.38 114 ARG A CA 1
ATOM 852 C C . ARG A 1 114 ? -2.826 2.924 -13.102 1.00 95.38 114 ARG A C 1
ATOM 854 O O . ARG A 1 114 ? -2.417 3.932 -13.685 1.00 95.38 114 ARG A O 1
ATOM 861 N N . LYS A 1 115 ? -2.599 2.690 -11.813 1.00 96.50 115 LYS A N 1
ATOM 862 C CA . LYS A 1 115 ? -1.776 3.556 -10.971 1.00 96.50 115 LYS A CA 1
ATOM 863 C C . LYS A 1 115 ? -0.809 2.743 -10.126 1.00 96.50 115 LYS A C 1
ATOM 865 O O . LYS A 1 115 ? -1.177 1.701 -9.587 1.00 96.50 115 LYS A O 1
ATOM 870 N N . LEU A 1 116 ? 0.403 3.261 -9.966 1.00 96.44 116 LEU A N 1
ATOM 871 C CA . LEU A 1 116 ? 1.263 2.919 -8.839 1.00 96.44 116 LEU A CA 1
ATOM 872 C C . LEU A 1 116 ? 1.057 3.946 -7.742 1.00 96.44 116 LEU A C 1
ATOM 874 O O . LEU A 1 116 ? 1.069 5.151 -7.987 1.00 96.44 116 LEU A O 1
ATOM 878 N N . ILE A 1 117 ? 0.878 3.448 -6.532 1.00 96.00 117 ILE A N 1
ATOM 879 C CA . ILE A 1 117 ? 0.731 4.240 -5.321 1.00 96.00 117 ILE A CA 1
ATOM 880 C C . ILE A 1 117 ? 1.973 3.956 -4.494 1.00 96.00 117 ILE A C 1
ATOM 882 O O . ILE A 1 117 ? 2.217 2.806 -4.131 1.00 96.00 117 ILE A O 1
ATOM 886 N N . VAL A 1 118 ? 2.773 4.984 -4.240 1.00 94.69 118 VAL A N 1
ATOM 887 C CA . VAL A 1 118 ? 4.099 4.838 -3.644 1.00 94.69 118 VAL A CA 1
ATOM 888 C C . VAL A 1 118 ? 4.196 5.713 -2.402 1.00 94.69 118 VAL A C 1
ATOM 890 O O . VAL A 1 118 ? 4.194 6.947 -2.476 1.00 94.69 118 VAL A O 1
ATOM 893 N N . GLY A 1 119 ? 4.282 5.057 -1.250 1.00 92.69 119 GLY A N 1
ATOM 894 C CA . GLY A 1 119 ? 4.562 5.697 0.026 1.00 92.69 119 GLY A CA 1
ATOM 895 C C . GLY A 1 119 ? 6.054 5.955 0.195 1.00 92.69 119 GLY A C 1
ATOM 896 O O . GLY A 1 119 ? 6.888 5.187 -0.292 1.00 92.69 119 GLY A O 1
ATOM 897 N N . SER A 1 120 ? 6.405 7.039 0.880 1.00 90.81 120 SER A N 1
ATOM 898 C CA . SER A 1 120 ? 7.797 7.443 1.068 1.00 90.81 120 SER A CA 1
ATOM 899 C C . SER A 1 120 ? 8.182 7.611 2.538 1.00 90.81 120 SER A C 1
ATOM 901 O O . SER A 1 120 ? 7.329 7.688 3.426 1.00 90.81 120 SER A O 1
ATOM 903 N N . LYS A 1 121 ? 9.490 7.699 2.790 1.00 88.38 121 LYS A N 1
ATOM 904 C CA . LYS A 1 121 ? 10.084 8.013 4.099 1.00 88.38 121 LYS A CA 1
ATOM 905 C C . LYS A 1 121 ? 11.241 9.016 3.954 1.00 88.38 121 LYS A C 1
ATOM 907 O O . LYS A 1 121 ? 11.762 9.174 2.840 1.00 88.38 121 LYS A O 1
ATOM 912 N N . PRO A 1 122 ? 11.655 9.695 5.040 1.00 83.88 122 PRO A N 1
ATOM 913 C CA . PRO A 1 122 ? 12.770 10.633 4.995 1.00 83.88 122 PRO A CA 1
ATOM 914 C C . PRO A 1 122 ? 14.063 9.950 4.536 1.00 83.88 122 PRO A C 1
ATOM 916 O O . PRO A 1 122 ? 14.334 8.807 4.903 1.00 83.88 122 PRO A O 1
ATOM 919 N N . GLY A 1 123 ? 14.850 10.655 3.726 1.00 77.88 123 GLY A N 1
ATOM 920 C CA . GLY A 1 123 ? 16.225 10.293 3.381 1.00 77.88 123 GLY A CA 1
ATOM 921 C C . GLY A 1 123 ? 17.263 11.045 4.223 1.00 77.88 123 GLY A C 1
ATOM 922 O O . GLY A 1 123 ? 16.939 11.657 5.240 1.00 77.88 123 GLY A O 1
ATOM 923 N N . LEU A 1 124 ? 18.520 11.042 3.768 1.00 70.12 124 LEU A N 1
ATOM 924 C CA . LEU A 1 124 ? 19.677 11.626 4.464 1.00 70.12 124 LEU A CA 1
ATOM 925 C C . LEU A 1 124 ? 19.542 13.139 4.721 1.00 70.12 124 LEU A C 1
ATOM 927 O O . LEU A 1 124 ? 20.096 13.647 5.690 1.00 70.12 124 LEU A O 1
ATOM 931 N N . LEU A 1 125 ? 18.813 13.855 3.859 1.00 65.88 125 LEU A N 1
ATOM 932 C CA . LEU A 1 125 ? 18.663 15.318 3.906 1.00 65.88 125 LEU A CA 1
ATOM 933 C C . LEU A 1 125 ? 17.239 15.783 4.266 1.00 65.88 125 LEU A C 1
ATOM 935 O O . LEU A 1 125 ? 16.889 16.920 3.978 1.00 65.88 125 LEU A O 1
ATOM 939 N N . VAL A 1 126 ? 16.435 14.904 4.883 1.00 64.06 126 VAL A N 1
ATOM 940 C CA . VAL A 1 126 ? 15.080 15.161 5.413 1.00 64.06 126 VAL A CA 1
ATOM 941 C C . VAL A 1 126 ? 14.180 15.972 4.461 1.00 64.06 126 VAL A C 1
ATOM 943 O O . VAL A 1 126 ? 13.994 17.176 4.617 1.00 64.06 126 VAL A O 1
ATOM 946 N N . ALA A 1 127 ? 13.558 15.303 3.490 1.00 71.06 127 ALA A N 1
ATOM 947 C CA . ALA A 1 127 ? 12.403 15.844 2.769 1.00 71.06 127 ALA A CA 1
ATOM 948 C C . ALA A 1 127 ? 11.089 15.398 3.426 1.00 71.06 127 ALA A C 1
ATOM 950 O O . ALA A 1 127 ? 11.058 14.395 4.141 1.00 71.06 127 ALA A O 1
ATOM 951 N N . SER A 1 128 ? 9.995 16.115 3.151 1.00 83.31 128 SER A N 1
ATOM 952 C CA . SER A 1 128 ? 8.656 15.771 3.638 1.00 83.31 128 SER A CA 1
ATOM 953 C C . SER A 1 128 ? 8.162 14.476 2.979 1.00 83.31 128 SER A C 1
ATOM 955 O O . SER A 1 128 ? 7.893 14.483 1.775 1.00 83.31 128 SER A O 1
ATOM 957 N N . PRO A 1 129 ? 8.007 13.369 3.729 1.00 85.69 129 PRO A N 1
ATOM 958 C CA . PRO A 1 129 ? 7.401 12.153 3.210 1.00 85.69 129 PRO A CA 1
ATOM 959 C C . PRO A 1 129 ? 5.975 12.408 2.736 1.00 85.69 129 PRO A C 1
ATOM 961 O O . PRO A 1 129 ? 5.300 13.274 3.283 1.00 85.69 129 PRO A O 1
ATOM 964 N N . ALA A 1 130 ? 5.532 11.672 1.725 1.00 91.06 130 ALA A N 1
ATOM 965 C CA . ALA A 1 130 ? 4.211 11.793 1.140 1.00 91.06 130 ALA A CA 1
ATOM 966 C C . ALA A 1 130 ? 3.766 10.456 0.536 1.00 91.06 130 ALA A C 1
ATOM 968 O O . ALA A 1 130 ? 4.540 9.503 0.398 1.00 91.06 130 ALA A O 1
ATOM 969 N N . LEU A 1 131 ? 2.502 10.414 0.127 1.00 95.00 131 LEU A N 1
ATOM 970 C CA . LEU A 1 131 ? 1.975 9.359 -0.721 1.00 95.00 131 LEU A CA 1
ATOM 971 C C . LEU A 1 131 ? 1.855 9.879 -2.153 1.00 95.00 131 LEU A C 1
ATOM 973 O O . LEU A 1 131 ? 1.109 10.826 -2.392 1.00 95.00 131 LEU A O 1
ATOM 977 N N . ASN A 1 132 ? 2.565 9.259 -3.091 1.00 95.81 132 ASN A N 1
ATOM 978 C CA . ASN A 1 132 ? 2.617 9.689 -4.487 1.00 95.81 132 ASN A CA 1
ATOM 979 C C . ASN A 1 132 ? 1.841 8.716 -5.376 1.00 95.81 132 ASN A C 1
ATOM 981 O O . ASN A 1 132 ? 1.900 7.500 -5.187 1.00 95.81 132 ASN A O 1
ATOM 985 N N . LEU A 1 133 ? 1.114 9.256 -6.346 1.00 96.62 133 LEU A N 1
ATOM 986 C CA . LEU A 1 133 ? 0.306 8.516 -7.302 1.00 96.62 133 LEU A CA 1
ATOM 987 C C . LEU A 1 133 ? 0.920 8.708 -8.687 1.00 96.62 133 LEU A C 1
ATOM 989 O O . LEU A 1 133 ? 1.071 9.832 -9.167 1.00 96.62 133 LEU A O 1
ATOM 993 N N . PHE A 1 134 ? 1.241 7.604 -9.349 1.00 97.44 134 PHE A N 1
ATOM 994 C CA . PHE A 1 134 ? 1.779 7.589 -10.702 1.00 97.44 134 PHE A CA 1
ATOM 995 C C . PHE A 1 134 ? 0.813 6.864 -11.622 1.00 97.44 134 PHE A C 1
ATOM 997 O O . PHE A 1 134 ? 0.484 5.705 -11.385 1.00 97.44 134 PHE A O 1
ATOM 1004 N N . SER A 1 135 ? 0.374 7.519 -12.687 1.00 96.88 135 SER A N 1
ATOM 1005 C CA . SER A 1 135 ? -0.389 6.870 -13.749 1.00 96.88 135 SER A CA 1
ATOM 1006 C C . SER A 1 135 ? 0.542 5.996 -14.591 1.00 96.88 135 SER A C 1
ATOM 1008 O O . SER A 1 135 ? 1.620 6.438 -15.000 1.00 96.88 135 SER A O 1
ATOM 1010 N N . LEU A 1 136 ? 0.111 4.761 -14.845 1.00 96.06 136 LEU A N 1
ATOM 1011 C CA . LEU A 1 136 ? 0.820 3.786 -15.667 1.00 96.06 136 LEU A CA 1
ATOM 1012 C C . LEU A 1 136 ? 0.112 3.577 -17.001 1.00 96.06 136 LEU A C 1
ATOM 1014 O O . LEU A 1 136 ? -1.108 3.427 -17.055 1.00 96.06 136 LEU A O 1
ATOM 1018 N N . SER A 1 137 ? 0.893 3.494 -18.074 1.00 95.94 137 SER A N 1
ATOM 1019 C CA . SER A 1 137 ? 0.402 3.071 -19.386 1.00 95.94 137 SER A CA 1
ATOM 1020 C C . SER A 1 137 ? 1.481 2.324 -20.166 1.00 95.94 137 SER A C 1
ATOM 1022 O O . SER A 1 137 ? 2.674 2.560 -19.969 1.00 95.94 137 SER A O 1
ATOM 1024 N N . TYR A 1 138 ? 1.037 1.441 -21.061 1.00 95.56 138 TYR A N 1
ATOM 1025 C CA . TYR A 1 138 ? 1.885 0.582 -21.887 1.00 95.56 138 TYR A CA 1
ATOM 1026 C C . TYR A 1 138 ? 1.528 0.808 -23.362 1.00 95.56 138 TYR A C 1
ATOM 1028 O O . TYR A 1 138 ? 0.627 0.138 -23.872 1.00 95.56 138 TYR A O 1
ATOM 1036 N N . PRO A 1 139 ? 2.143 1.803 -24.030 1.00 94.06 139 PRO A N 1
ATOM 1037 C CA . PRO A 1 139 ? 1.738 2.232 -25.371 1.00 94.06 139 PRO A CA 1
ATOM 1038 C C . PRO A 1 139 ? 1.733 1.108 -26.414 1.00 94.06 139 PRO A C 1
ATOM 1040 O O . PRO A 1 139 ? 0.808 1.043 -27.218 1.00 94.06 139 PRO A O 1
ATOM 1043 N N . ASP A 1 140 ? 2.699 0.187 -26.331 1.00 95.19 140 ASP A N 1
ATOM 1044 C CA . ASP A 1 140 ? 2.868 -0.913 -27.296 1.00 95.19 140 ASP A CA 1
ATOM 1045 C C . ASP A 1 140 ? 2.485 -2.285 -26.699 1.00 95.19 140 ASP A C 1
ATOM 1047 O O . ASP A 1 140 ? 2.881 -3.356 -27.180 1.00 95.19 140 ASP A O 1
ATOM 1051 N N . GLY A 1 141 ? 1.685 -2.258 -25.630 1.00 94.00 141 GLY A N 1
ATOM 1052 C CA . GLY A 1 141 ? 1.343 -3.422 -24.820 1.00 94.00 141 GLY A CA 1
ATOM 1053 C C . GLY A 1 141 ? 2.295 -3.634 -23.644 1.00 94.00 141 GLY A C 1
ATOM 1054 O O . GLY A 1 141 ? 3.360 -3.030 -23.553 1.00 94.00 141 GLY A O 1
ATOM 1055 N N . VAL A 1 142 ? 1.857 -4.477 -22.711 1.00 94.69 142 VAL A N 1
ATOM 1056 C CA . VAL A 1 142 ? 2.582 -4.793 -21.476 1.00 94.69 142 VAL A CA 1
ATOM 1057 C C . VAL A 1 142 ? 3.932 -5.456 -21.803 1.00 94.69 142 VAL A C 1
ATOM 1059 O O . VAL A 1 142 ? 3.939 -6.397 -22.599 1.00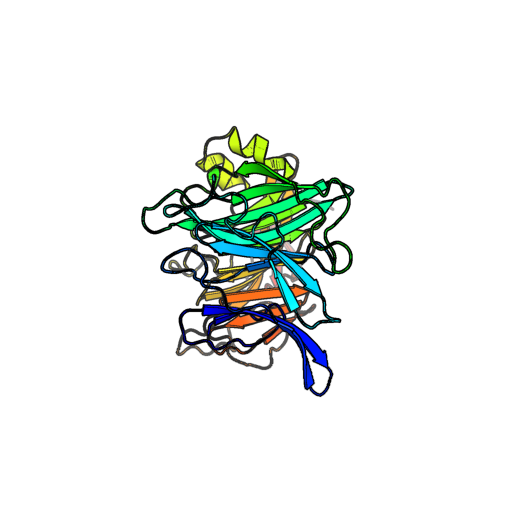 94.69 142 VAL A O 1
ATOM 1062 N N . PRO A 1 143 ? 5.049 -5.011 -21.193 1.00 95.00 143 PRO A N 1
ATOM 1063 C CA . PRO A 1 143 ? 6.312 -5.737 -21.253 1.00 95.00 143 PRO A CA 1
ATOM 1064 C C . PRO A 1 143 ? 6.184 -7.137 -20.651 1.00 95.00 143 PRO A C 1
ATOM 1066 O O . PRO A 1 143 ? 5.697 -7.305 -19.534 1.00 95.00 143 PRO A O 1
ATOM 1069 N N . ASP A 1 144 ? 6.647 -8.132 -21.396 1.00 92.94 144 ASP A N 1
ATOM 1070 C CA . ASP A 1 144 ? 6.586 -9.548 -21.035 1.00 92.94 144 ASP A CA 1
ATOM 1071 C C . ASP A 1 144 ? 7.854 -10.276 -21.502 1.00 92.94 144 ASP A C 1
ATOM 1073 O O . ASP A 1 144 ? 8.704 -9.686 -22.173 1.00 92.94 144 ASP A O 1
ATOM 1077 N N . ARG A 1 145 ? 7.999 -11.566 -21.183 1.00 89.00 145 ARG A N 1
ATOM 1078 C CA . ARG A 1 145 ? 9.195 -12.342 -21.566 1.00 89.00 145 ARG A CA 1
ATOM 1079 C C . ARG A 1 145 ? 9.462 -12.403 -23.079 1.00 89.00 145 ARG A C 1
ATOM 1081 O O . ARG A 1 145 ? 10.588 -12.652 -23.493 1.00 89.00 145 ARG A O 1
ATOM 1088 N N . THR A 1 146 ? 8.445 -12.192 -23.916 1.00 93.25 146 THR A N 1
ATOM 1089 C CA . THR A 1 146 ? 8.563 -12.207 -25.386 1.00 93.25 146 THR A CA 1
ATOM 1090 C C . THR A 1 146 ? 8.868 -10.828 -25.965 1.00 93.25 146 THR A C 1
ATOM 1092 O O . THR A 1 146 ? 9.438 -10.719 -27.051 1.00 93.25 146 THR A O 1
ATOM 1095 N N . ARG A 1 147 ? 8.499 -9.768 -25.241 1.00 94.50 147 ARG A N 1
ATOM 1096 C CA . ARG A 1 147 ? 8.728 -8.361 -25.584 1.00 94.50 147 ARG A CA 1
ATOM 1097 C C . ARG A 1 147 ? 9.196 -7.597 -24.337 1.00 94.50 147 ARG A C 1
ATOM 1099 O O . ARG A 1 147 ? 8.487 -6.702 -23.869 1.00 94.50 147 ARG A O 1
ATOM 1106 N N . PRO A 1 148 ? 10.390 -7.917 -23.801 1.00 92.88 148 PRO A N 1
ATOM 1107 C CA . PRO A 1 148 ? 10.856 -7.373 -22.523 1.00 92.88 148 PRO A CA 1
ATOM 1108 C C . PRO A 1 148 ? 11.154 -5.874 -22.578 1.00 92.88 148 PRO A C 1
ATOM 1110 O O . PRO A 1 148 ? 11.277 -5.232 -21.544 1.00 92.88 148 PRO A O 1
ATOM 1113 N N . ASP A 1 149 ? 11.253 -5.327 -23.787 1.00 94.56 149 ASP A N 1
ATOM 1114 C CA . ASP A 1 149 ? 11.573 -3.934 -24.067 1.00 94.56 149 ASP A CA 1
ATOM 1115 C C . ASP A 1 149 ? 10.339 -3.092 -24.440 1.00 94.56 149 ASP A C 1
ATOM 1117 O O . ASP A 1 149 ? 10.491 -1.964 -24.911 1.00 94.56 149 ASP A O 1
ATOM 1121 N N . ALA A 1 150 ? 9.111 -3.610 -24.315 1.00 96.00 150 ALA A N 1
ATOM 1122 C CA . ALA A 1 150 ? 7.920 -2.811 -24.612 1.00 96.00 150 ALA A CA 1
ATOM 1123 C C . ALA A 1 150 ? 7.864 -1.575 -23.684 1.00 96.00 150 ALA A C 1
ATOM 1125 O O . ALA A 1 150 ? 7.951 -1.727 -22.473 1.00 96.00 150 ALA A O 1
ATOM 1126 N N . PRO A 1 151 ? 7.732 -0.339 -24.202 1.00 95.94 151 PRO A N 1
ATOM 1127 C CA . PRO A 1 151 ? 7.905 0.871 -23.403 1.00 95.94 151 PRO A CA 1
ATOM 1128 C C . PRO A 1 151 ? 6.910 0.977 -22.243 1.00 95.94 151 PRO A C 1
ATOM 1130 O O . PRO A 1 151 ? 5.715 0.699 -22.389 1.00 95.94 151 PRO A O 1
ATOM 1133 N N . ILE A 1 152 ? 7.392 1.491 -21.110 1.00 96.50 152 ILE A N 1
ATOM 1134 C CA . ILE A 1 152 ? 6.563 1.792 -19.940 1.00 96.50 152 ILE A CA 1
ATOM 1135 C C . ILE A 1 152 ? 6.490 3.305 -19.777 1.00 96.50 152 ILE A C 1
ATOM 1137 O O . ILE A 1 152 ? 7.495 3.976 -19.546 1.00 96.50 152 ILE A O 1
ATOM 1141 N N . ARG A 1 153 ? 5.280 3.862 -19.823 1.00 95.75 153 ARG A N 1
ATOM 1142 C CA . ARG A 1 153 ? 5.068 5.280 -19.529 1.00 95.75 153 ARG A CA 1
ATOM 1143 C C . ARG A 1 153 ? 4.552 5.450 -18.105 1.00 95.75 153 ARG A C 1
ATOM 1145 O O . ARG A 1 153 ? 3.427 5.058 -17.791 1.00 95.75 153 ARG A O 1
ATOM 1152 N N . VAL A 1 154 ? 5.371 6.105 -17.286 1.00 96.06 154 VAL A N 1
ATOM 1153 C CA . VAL A 1 154 ? 5.083 6.470 -15.894 1.00 96.06 154 VAL A CA 1
ATOM 1154 C C . VAL A 1 154 ? 4.937 7.987 -15.799 1.00 96.06 1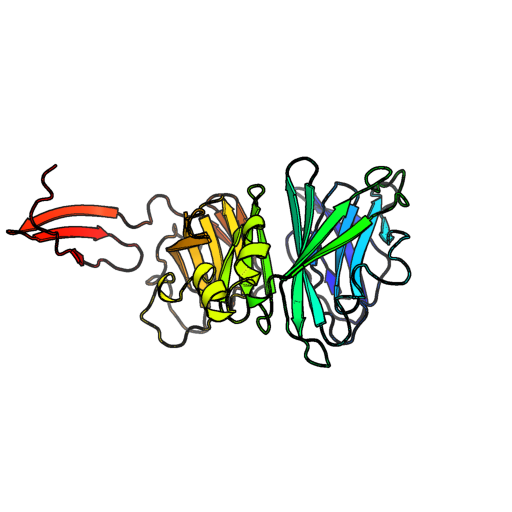54 VAL A C 1
ATOM 1156 O O . VAL A 1 154 ? 5.852 8.721 -16.167 1.00 96.06 154 VAL A O 1
ATOM 1159 N N . VAL A 1 155 ? 3.794 8.469 -15.311 1.00 96.44 155 VAL A N 1
ATOM 1160 C CA . VAL A 1 155 ? 3.524 9.907 -15.149 1.00 96.44 155 VAL A CA 1
ATOM 1161 C C . VAL A 1 155 ? 3.123 10.185 -13.710 1.00 96.44 155 VAL A C 1
ATOM 1163 O O . VAL A 1 155 ? 2.172 9.583 -13.220 1.00 96.44 155 VAL A O 1
ATOM 1166 N N . HIS A 1 156 ? 3.823 11.100 -13.038 1.00 96.44 156 HIS A N 1
ATOM 1167 C CA . HIS A 1 156 ? 3.408 11.574 -11.719 1.00 96.44 156 HIS A CA 1
ATOM 1168 C C . HIS A 1 156 ? 2.091 12.347 -11.844 1.00 96.44 156 HIS A C 1
ATOM 1170 O O . HIS A 1 156 ? 2.025 13.336 -12.572 1.00 96.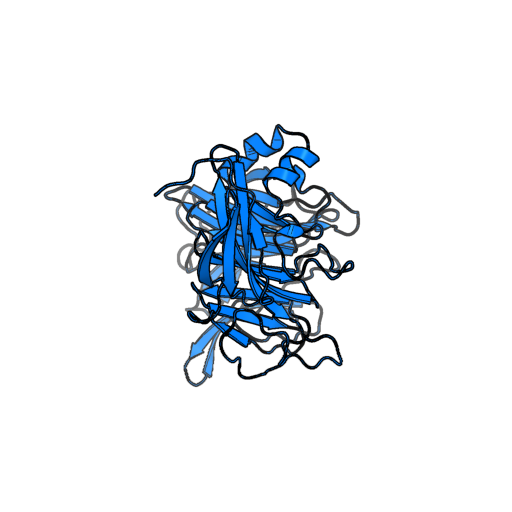44 156 HIS A O 1
ATOM 1176 N N . ASP A 1 157 ? 1.052 11.855 -11.178 1.00 94.62 157 ASP A N 1
ATOM 1177 C CA . ASP A 1 157 ? -0.315 12.364 -11.284 1.00 94.62 157 ASP A CA 1
ATOM 1178 C C . ASP A 1 157 ? -0.634 13.327 -10.138 1.00 94.62 157 ASP A C 1
ATOM 1180 O O . ASP A 1 157 ? -1.030 14.468 -10.359 1.00 94.62 157 ASP A O 1
ATOM 1184 N N . ALA A 1 158 ? -0.417 12.877 -8.902 1.00 94.31 158 ALA A N 1
ATOM 1185 C CA . ALA A 1 158 ? -0.682 13.655 -7.701 1.00 94.31 158 ALA A CA 1
ATOM 1186 C C . ALA A 1 158 ? 0.136 13.135 -6.514 1.00 94.31 158 ALA A C 1
ATOM 1188 O O . ALA A 1 158 ? 0.519 11.967 -6.476 1.00 94.31 158 ALA A O 1
ATOM 1189 N N . ALA A 1 159 ? 0.298 13.974 -5.495 1.00 94.44 159 ALA A N 1
ATOM 1190 C CA . ALA A 1 159 ? 0.714 13.557 -4.161 1.00 94.44 159 ALA A CA 1
ATOM 1191 C C . ALA A 1 159 ? -0.380 13.933 -3.156 1.00 94.44 159 ALA A C 1
ATOM 1193 O O . ALA A 1 159 ? -0.994 14.989 -3.293 1.00 94.44 159 ALA A O 1
ATOM 1194 N N . LEU A 1 160 ? -0.641 13.093 -2.155 1.00 95.75 160 LEU A N 1
ATOM 1195 C CA . LEU A 1 160 ? -1.556 13.443 -1.067 1.00 95.75 160 LEU A CA 1
ATOM 1196 C C . LEU A 1 160 ? -0.828 14.352 -0.072 1.00 95.75 160 LEU A C 1
ATOM 1198 O O . LEU A 1 160 ? -0.013 13.891 0.729 1.00 95.75 160 LEU A O 1
ATOM 1202 N N . GLU A 1 161 ? -1.092 15.654 -0.148 1.00 92.00 161 GLU A N 1
ATOM 1203 C CA . GLU A 1 161 ? -0.256 16.671 0.496 1.00 92.00 161 GLU A CA 1
ATOM 1204 C C . GLU A 1 161 ? -0.398 16.704 2.015 1.00 92.00 161 GLU A C 1
ATOM 1206 O O . GLU A 1 161 ? 0.588 16.928 2.714 1.00 92.00 161 GLU A O 1
ATOM 1211 N N . CYS A 1 162 ? -1.579 16.387 2.545 1.00 92.75 162 CYS A N 1
ATOM 1212 C CA . CYS A 1 162 ? -1.807 16.353 3.989 1.00 92.75 162 CYS A CA 1
ATOM 1213 C C . CYS A 1 162 ? -1.009 15.245 4.706 1.00 92.75 162 CYS A C 1
ATOM 1215 O O . CYS A 1 162 ? -0.970 15.220 5.934 1.00 92.75 162 CYS A O 1
ATOM 1217 N N . MET A 1 163 ? -0.359 14.339 3.959 1.00 91.94 163 MET A N 1
ATOM 1218 C CA . MET A 1 163 ? 0.575 13.333 4.483 1.00 91.94 163 MET A CA 1
ATOM 1219 C C . MET A 1 163 ? 1.998 13.857 4.671 1.00 91.94 163 MET A C 1
ATOM 1221 O O . MET A 1 163 ? 2.836 13.120 5.188 1.00 91.94 163 MET A O 1
ATOM 1225 N N . LYS A 1 164 ? 2.291 15.107 4.284 1.00 87.19 164 LYS A N 1
ATOM 1226 C CA . LYS A 1 164 ? 3.607 15.722 4.498 1.00 87.19 164 LYS A CA 1
ATOM 1227 C C . LYS A 1 164 ? 4.066 15.492 5.941 1.00 87.19 164 LYS A C 1
ATOM 1229 O O . LYS A 1 164 ? 3.282 15.638 6.881 1.00 87.19 164 LYS A O 1
ATOM 1234 N N . TRP A 1 165 ? 5.333 15.106 6.096 1.00 87.12 165 TRP A N 1
ATOM 1235 C CA . TRP A 1 165 ? 5.975 14.800 7.389 1.00 87.12 165 TRP A CA 1
ATOM 1236 C C . TRP A 1 165 ? 5.513 13.508 8.078 1.00 87.12 165 TRP A C 1
ATOM 1238 O O . TRP A 1 165 ? 5.959 13.227 9.187 1.00 87.12 165 TRP A O 1
ATOM 1248 N N . ARG A 1 166 ? 4.678 12.692 7.425 1.00 91.38 166 ARG A N 1
ATOM 1249 C CA . ARG A 1 166 ? 4.253 11.380 7.927 1.00 91.38 166 ARG A CA 1
ATOM 1250 C C . ARG A 1 166 ? 4.864 10.302 7.049 1.00 91.38 166 ARG A C 1
ATOM 1252 O O . ARG A 1 166 ? 4.505 10.172 5.881 1.00 91.38 166 ARG A O 1
ATOM 1259 N N . SER A 1 167 ? 5.806 9.543 7.596 1.00 90.69 167 SER A N 1
ATOM 1260 C CA . SER A 1 167 ? 6.391 8.410 6.871 1.00 90.69 167 SER A CA 1
ATOM 1261 C C . SER A 1 167 ? 5.292 7.406 6.548 1.00 90.69 167 SER A C 1
ATOM 1263 O O . SER A 1 167 ? 4.491 7.106 7.429 1.00 90.69 167 SER A O 1
ATOM 1265 N N . ILE A 1 168 ? 5.258 6.887 5.321 1.00 91.50 168 ILE A N 1
ATOM 1266 C CA . ILE A 1 168 ? 4.288 5.870 4.899 1.00 91.50 168 ILE A CA 1
ATOM 1267 C C . ILE A 1 168 ? 4.992 4.514 4.885 1.00 91.50 168 ILE A C 1
ATOM 1269 O O . ILE A 1 168 ? 5.755 4.196 3.966 1.00 91.50 168 ILE A O 1
ATOM 1273 N N . SER A 1 169 ? 4.761 3.735 5.938 1.00 83.81 169 SER A N 1
ATOM 1274 C CA . SER A 1 169 ? 5.456 2.471 6.203 1.00 83.81 169 SER A CA 1
ATOM 1275 C C . SER A 1 169 ? 4.941 1.345 5.315 1.00 83.81 169 SER A C 1
ATOM 1277 O O . SER A 1 169 ? 5.736 0.627 4.711 1.00 83.81 169 SER A O 1
ATOM 1279 N N . ASN A 1 170 ? 3.620 1.244 5.180 1.00 88.62 170 ASN A N 1
ATOM 1280 C CA . ASN A 1 170 ? 2.954 0.312 4.280 1.00 88.62 170 ASN A CA 1
ATOM 1281 C C . ASN A 1 170 ? 1.615 0.894 3.821 1.00 88.62 170 ASN A C 1
ATOM 1283 O O . ASN A 1 170 ? 1.109 1.863 4.393 1.00 88.62 170 ASN A O 1
ATOM 1287 N N . LEU A 1 171 ? 1.036 0.309 2.783 1.00 92.69 171 LEU A N 1
ATOM 1288 C CA . LEU A 1 171 ? -0.301 0.654 2.334 1.00 92.69 171 LEU A CA 1
ATOM 1289 C C . LEU A 1 171 ? -0.958 -0.538 1.651 1.00 92.69 171 LEU A C 1
ATOM 1291 O O . LEU A 1 171 ? -0.277 -1.396 1.095 1.00 92.69 171 LEU A O 1
ATOM 1295 N N . ASP A 1 172 ? -2.280 -0.554 1.645 1.00 94.50 172 ASP A N 1
ATOM 1296 C CA . ASP A 1 172 ? -3.075 -1.523 0.907 1.00 94.50 172 ASP A CA 1
ATOM 1297 C C . ASP A 1 172 ? -4.145 -0.812 0.079 1.00 94.50 172 ASP A C 1
ATOM 1299 O O . ASP A 1 172 ? -4.581 0.293 0.420 1.00 94.50 172 ASP A O 1
ATOM 1303 N N . VAL A 1 173 ? -4.542 -1.421 -1.037 1.00 94.88 173 VAL A N 1
ATOM 1304 C CA . VAL A 1 173 ? -5.516 -0.827 -1.953 1.00 94.88 173 VAL A CA 1
ATOM 1305 C C . VAL A 1 173 ? -6.523 -1.855 -2.445 1.00 94.88 173 VAL A C 1
ATOM 1307 O O . VAL A 1 173 ? -6.174 -2.961 -2.854 1.00 94.88 173 VAL A O 1
ATOM 1310 N N . ARG A 1 174 ? -7.800 -1.475 -2.440 1.00 93.81 174 ARG A N 1
ATOM 1311 C CA . ARG A 1 174 ? -8.890 -2.293 -2.979 1.00 93.81 174 ARG A CA 1
ATOM 1312 C C . ARG A 1 174 ? -9.131 -1.994 -4.454 1.00 93.81 174 ARG A C 1
ATOM 1314 O O . ARG A 1 174 ? -8.938 -0.852 -4.875 1.00 93.81 174 ARG A O 1
ATOM 1321 N N . PRO A 1 175 ? -9.667 -2.955 -5.232 1.00 91.50 175 PRO A N 1
ATOM 1322 C CA . PRO A 1 175 ? -10.118 -2.698 -6.602 1.00 91.50 175 PRO A CA 1
ATOM 1323 C C . PRO A 1 175 ? -11.092 -1.518 -6.697 1.00 91.50 175 PRO A C 1
ATOM 1325 O O . PRO A 1 175 ? -11.010 -0.720 -7.628 1.00 91.50 175 PRO A O 1
ATOM 1328 N N . ALA A 1 176 ? -11.945 -1.350 -5.681 1.00 92.19 176 ALA A N 1
ATOM 1329 C CA . ALA A 1 176 ? -12.883 -0.237 -5.578 1.00 92.19 176 ALA A CA 1
ATOM 1330 C C . ALA A 1 176 ? -12.217 1.147 -5.461 1.00 92.19 176 ALA A C 1
ATOM 1332 O O . ALA A 1 176 ? -12.916 2.136 -5.613 1.00 92.19 176 ALA A O 1
ATOM 1333 N N . GLY A 1 177 ? -10.902 1.239 -5.221 1.00 94.88 177 GLY A N 1
ATOM 1334 C CA . GLY A 1 177 ? -10.169 2.505 -5.096 1.00 94.88 177 GLY A CA 1
ATOM 1335 C C . GLY A 1 177 ? -9.980 2.994 -3.658 1.00 94.88 177 GLY A C 1
ATOM 1336 O O . GLY A 1 177 ? -9.443 4.085 -3.456 1.00 94.88 177 GLY A O 1
ATOM 1337 N N . TRP A 1 178 ? -10.393 2.200 -2.664 1.00 97.00 178 TRP A N 1
ATOM 1338 C CA . TRP A 1 178 ? -10.107 2.442 -1.248 1.00 97.00 178 TRP A CA 1
ATOM 1339 C C . TRP A 1 178 ? -8.640 2.184 -0.938 1.00 97.00 178 TRP A C 1
ATOM 1341 O O . TRP A 1 178 ? -8.106 1.138 -1.303 1.00 97.00 178 TRP A O 1
ATOM 1351 N N . VAL A 1 179 ? -8.015 3.121 -0.240 1.00 97.75 179 VAL A N 1
ATOM 1352 C CA . VAL A 1 179 ? -6.623 3.071 0.198 1.00 97.75 179 VAL A CA 1
ATOM 1353 C C . VAL A 1 179 ? -6.597 3.061 1.716 1.00 97.75 179 VAL A C 1
ATOM 1355 O O . VAL A 1 179 ? -7.275 3.866 2.358 1.00 97.75 179 VAL A O 1
ATOM 1358 N N . ALA A 1 180 ? -5.766 2.189 2.272 1.00 97.38 180 ALA A N 1
ATOM 1359 C CA . ALA A 1 180 ? -5.346 2.241 3.658 1.00 97.38 180 ALA A CA 1
ATOM 1360 C C . ALA A 1 180 ? -3.843 2.496 3.708 1.00 97.38 180 ALA A C 1
ATOM 1362 O O . ALA A 1 180 ? -3.082 1.758 3.094 1.00 97.38 180 ALA A O 1
ATOM 1363 N N . ALA A 1 181 ? -3.410 3.538 4.412 1.00 95.94 181 ALA A N 1
ATOM 1364 C CA . ALA A 1 181 ? -2.003 3.902 4.540 1.00 95.94 181 ALA A CA 1
ATOM 1365 C C . ALA A 1 181 ? -1.578 3.867 6.011 1.00 95.94 181 ALA A C 1
ATOM 1367 O O . ALA A 1 181 ? -2.087 4.632 6.833 1.00 95.94 181 ALA A O 1
ATOM 1368 N N . ALA A 1 182 ? -0.632 2.986 6.329 1.00 93.06 182 ALA A N 1
ATOM 1369 C CA . ALA A 1 182 ? 0.035 2.922 7.619 1.00 93.06 182 ALA A CA 1
ATOM 1370 C C . ALA A 1 182 ? 1.103 4.019 7.690 1.00 93.06 182 ALA A C 1
ATOM 1372 O O . ALA A 1 182 ? 2.009 4.066 6.850 1.00 93.06 182 ALA A O 1
ATOM 1373 N N . THR A 1 183 ? 0.988 4.915 8.671 1.00 92.88 183 THR A N 1
ATOM 1374 C CA . THR A 1 183 ? 1.865 6.084 8.783 1.00 92.88 183 THR A CA 1
ATOM 1375 C C . THR A 1 183 ? 2.486 6.228 10.170 1.00 92.88 183 THR A C 1
ATOM 1377 O O . THR A 1 183 ? 1.966 5.700 11.155 1.00 92.88 183 THR A O 1
ATOM 1380 N N . SER A 1 184 ? 3.545 7.036 10.266 1.00 90.12 184 SER A N 1
ATOM 1381 C CA . SER A 1 184 ? 4.146 7.471 11.542 1.00 90.12 184 SER A CA 1
ATOM 1382 C C . SER A 1 184 ? 3.282 8.456 12.353 1.00 90.12 184 SER A C 1
ATOM 1384 O O . SER A 1 184 ? 3.773 9.148 13.239 1.00 90.12 184 SER A O 1
ATOM 1386 N N . ALA A 1 185 ? 2.018 8.654 11.978 1.00 89.69 185 ALA A N 1
ATOM 1387 C CA . ALA A 1 185 ? 1.075 9.510 12.698 1.00 89.69 185 ALA A CA 1
ATOM 1388 C C . ALA A 1 185 ? -0.305 8.860 12.871 1.00 89.69 185 ALA A C 1
ATOM 1390 O O . ALA A 1 185 ? -1.232 9.519 13.347 1.00 89.69 185 ALA A O 1
ATOM 1391 N N . GLY A 1 186 ? -0.460 7.596 12.477 1.00 91.38 186 GLY A N 1
ATOM 1392 C CA . GLY A 1 186 ? -1.738 6.893 12.483 1.00 91.38 186 GLY A CA 1
ATOM 1393 C C . GLY A 1 186 ? -2.009 6.133 11.197 1.00 91.38 186 GLY A C 1
ATOM 1394 O O . GLY A 1 186 ? -1.193 6.075 10.276 1.00 91.38 186 GLY A O 1
ATOM 1395 N N . LEU A 1 187 ? -3.210 5.580 11.131 1.00 94.25 187 LEU A N 1
ATOM 1396 C CA . LEU A 1 187 ? -3.773 4.996 9.925 1.00 94.25 187 LEU A CA 1
ATOM 1397 C C . LEU A 1 187 ? -4.586 6.055 9.181 1.00 94.25 187 LEU A C 1
ATOM 1399 O O . LEU A 1 187 ? -5.371 6.774 9.800 1.00 94.25 187 LEU A O 1
ATOM 1403 N N . ALA A 1 188 ? -4.442 6.097 7.861 1.00 96.38 188 ALA A N 1
ATOM 1404 C CA . ALA A 1 188 ? -5.315 6.873 6.996 1.00 96.38 188 ALA A CA 1
ATOM 1405 C C . ALA A 1 188 ? -6.121 5.989 6.049 1.00 96.38 188 ALA A C 1
ATOM 1407 O O . ALA A 1 188 ? -5.566 5.082 5.432 1.00 96.38 188 ALA A O 1
ATOM 1408 N N . LEU A 1 189 ? -7.404 6.306 5.900 1.00 97.88 189 LEU A N 1
ATOM 1409 C CA . LEU A 1 189 ? -8.370 5.648 5.032 1.00 97.88 189 LEU A CA 1
ATOM 1410 C C . LEU A 1 189 ? -9.028 6.674 4.114 1.00 97.88 189 LEU A C 1
ATOM 1412 O O . LEU A 1 189 ? -9.619 7.653 4.571 1.00 97.88 189 LEU A O 1
ATOM 1416 N N . PHE A 1 190 ? -8.933 6.457 2.807 1.00 97.81 190 PHE A N 1
ATOM 1417 C CA . PHE A 1 190 ? -9.495 7.372 1.817 1.00 97.81 190 PHE A CA 1
ATOM 1418 C C . PHE A 1 190 ? -9.711 6.683 0.473 1.00 97.81 190 PHE A C 1
ATOM 1420 O O . PHE A 1 190 ? -9.189 5.601 0.218 1.00 97.81 190 PHE A O 1
ATOM 1427 N N . HIS A 1 191 ? -10.466 7.323 -0.414 1.00 97.31 191 HIS A N 1
ATOM 1428 C CA . HIS A 1 191 ? -10.586 6.895 -1.804 1.00 97.31 191 HIS A CA 1
ATOM 1429 C C . HIS A 1 191 ? -9.615 7.669 -2.703 1.00 97.31 191 HIS A C 1
ATOM 1431 O O . HIS A 1 191 ? -9.454 8.880 -2.539 1.00 97.31 191 HIS A O 1
ATOM 1437 N N . LEU A 1 192 ? -9.031 7.022 -3.718 1.00 95.81 192 LEU A N 1
ATOM 1438 C CA . LEU A 1 192 ? -8.104 7.672 -4.662 1.00 95.81 192 LEU A CA 1
ATOM 1439 C C . LEU A 1 192 ? -8.691 8.931 -5.326 1.00 95.81 192 LEU A C 1
ATOM 1441 O O . LEU A 1 192 ? -7.978 9.909 -5.537 1.00 95.81 192 LEU A O 1
ATOM 1445 N N . SER A 1 193 ? -9.995 8.942 -5.619 1.00 95.06 193 SER A N 1
ATOM 1446 C CA . SER A 1 193 ? -10.663 10.110 -6.223 1.00 95.06 193 SER A CA 1
ATOM 1447 C C . SER A 1 193 ? -10.794 11.316 -5.288 1.00 95.06 193 SER A C 1
ATOM 1449 O O . SER A 1 193 ? -11.114 12.407 -5.756 1.00 95.06 193 SER A O 1
ATOM 1451 N N . TRP A 1 194 ? -10.564 11.155 -3.981 1.00 96.88 194 TRP A N 1
ATOM 1452 C CA . TRP A 1 194 ? -10.652 12.256 -3.021 1.00 96.88 194 TRP A CA 1
ATOM 1453 C C . TRP A 1 194 ? -9.392 13.122 -3.011 1.00 96.88 194 TRP A C 1
ATOM 1455 O O . TRP A 1 194 ? -9.475 14.276 -2.595 1.00 96.88 194 TRP A O 1
ATOM 1465 N N . VAL A 1 195 ? -8.254 12.605 -3.496 1.00 96.62 195 VAL A N 1
ATOM 1466 C CA . VAL A 1 195 ? -6.938 13.269 -3.424 1.00 96.62 195 VAL A CA 1
ATOM 1467 C C . VAL A 1 195 ? -6.970 14.714 -3.943 1.00 96.62 195 VAL A C 1
ATOM 1469 O O . VAL A 1 195 ? -6.544 15.594 -3.194 1.00 96.62 195 VAL A O 1
ATOM 1472 N N . PRO A 1 196 ? -7.529 15.024 -5.135 1.00 95.44 196 PRO A N 1
ATOM 1473 C CA . PRO A 1 196 ? -7.569 16.405 -5.612 1.00 95.44 196 PRO A CA 1
ATOM 1474 C C . PRO A 1 196 ? -8.324 17.336 -4.662 1.00 95.44 196 PRO A C 1
ATOM 1476 O O . PRO A 1 196 ? -7.879 18.449 -4.417 1.00 95.44 196 PRO A O 1
ATOM 1479 N N . THR A 1 197 ? -9.448 16.887 -4.093 1.00 96.06 197 THR A N 1
ATOM 1480 C CA . THR A 1 197 ? -10.231 17.710 -3.165 1.00 96.06 197 THR A CA 1
ATOM 1481 C C . THR A 1 197 ? -9.541 17.865 -1.814 1.00 96.06 197 THR A C 1
ATOM 1483 O O . THR A 1 197 ? -9.513 18.972 -1.283 1.00 96.06 197 THR A O 1
ATOM 1486 N N . LEU A 1 198 ? -8.956 16.797 -1.267 1.00 96.69 198 LEU A N 1
ATOM 1487 C CA . LEU A 1 198 ? -8.218 16.856 -0.001 1.00 96.69 198 LEU A CA 1
ATOM 1488 C C . LEU A 1 198 ? -7.060 17.862 -0.082 1.00 96.69 198 LEU A C 1
ATOM 1490 O O . LEU A 1 198 ? -6.861 18.635 0.848 1.00 96.69 198 LEU A O 1
ATOM 1494 N N . ASN A 1 199 ? -6.380 17.938 -1.228 1.00 96.12 199 ASN A N 1
ATOM 1495 C CA . ASN A 1 199 ? -5.296 18.895 -1.462 1.00 96.12 199 ASN A CA 1
ATOM 1496 C C . ASN A 1 199 ? -5.757 20.361 -1.592 1.00 96.12 199 ASN A C 1
ATOM 1498 O O . ASN A 1 199 ? -4.926 21.262 -1.567 1.00 96.12 199 ASN A O 1
ATOM 1502 N N . THR A 1 200 ? -7.062 20.631 -1.724 1.00 96.06 200 THR A N 1
ATOM 1503 C CA . THR A 1 200 ? -7.600 22.009 -1.685 1.00 96.06 200 THR A CA 1
ATOM 1504 C C . THR A 1 200 ? -7.929 22.492 -0.271 1.00 96.06 200 THR A C 1
ATOM 1506 O O . THR A 1 200 ? -8.283 23.655 -0.079 1.00 96.06 200 THR A O 1
ATOM 1509 N N . MET A 1 201 ? -7.840 21.607 0.724 1.00 96.12 201 MET A N 1
ATOM 1510 C CA . MET A 1 201 ? -8.104 21.913 2.128 1.00 96.12 201 MET A CA 1
ATOM 1511 C C . MET A 1 201 ? -6.799 22.243 2.859 1.00 96.12 201 MET A C 1
ATOM 1513 O O . MET A 1 201 ? -5.706 21.979 2.368 1.00 96.12 201 MET A O 1
ATOM 1517 N N . ASN A 1 202 ? -6.906 22.790 4.072 1.00 95.25 202 ASN A N 1
ATOM 1518 C CA . ASN A 1 202 ? -5.745 22.848 4.957 1.00 95.25 202 ASN A CA 1
ATOM 1519 C C . ASN A 1 202 ? -5.371 21.436 5.447 1.00 95.25 202 ASN A C 1
ATOM 1521 O O . ASN A 1 202 ? -6.252 20.594 5.645 1.00 95.25 202 ASN A O 1
ATOM 1525 N N . ASP A 1 203 ? -4.080 21.211 5.701 1.00 93.44 203 ASP A N 1
ATOM 1526 C CA . ASP A 1 203 ? -3.531 19.896 6.057 1.00 93.44 203 ASP A CA 1
ATOM 1527 C C . ASP A 1 203 ? -4.243 19.237 7.245 1.00 93.44 203 ASP A C 1
ATOM 1529 O O . ASP A 1 203 ? -4.517 18.039 7.206 1.00 93.44 203 ASP A O 1
ATOM 1533 N N . ALA A 1 204 ? -4.566 20.002 8.293 1.00 94.38 204 ALA A N 1
ATOM 1534 C CA . ALA A 1 204 ? -5.214 19.470 9.490 1.00 94.38 204 ALA A CA 1
ATOM 1535 C C . ALA A 1 204 ? -6.651 19.006 9.204 1.00 94.38 204 ALA A C 1
ATOM 1537 O O . ALA A 1 204 ? -7.043 17.925 9.634 1.00 94.38 204 ALA A O 1
ATOM 1538 N N . ALA A 1 205 ? -7.424 19.789 8.449 1.00 95.62 205 ALA A N 1
ATOM 1539 C CA . ALA A 1 205 ? -8.786 19.433 8.069 1.00 95.62 205 ALA A CA 1
ATOM 1540 C C . ALA A 1 205 ? -8.818 18.215 7.137 1.00 95.62 205 ALA A C 1
ATOM 1542 O O . ALA A 1 205 ? -9.586 17.290 7.385 1.00 95.62 205 ALA A O 1
ATOM 1543 N N . ALA A 1 206 ? -7.960 18.184 6.111 1.00 96.88 206 ALA A N 1
ATOM 1544 C CA . ALA A 1 206 ? -7.852 17.039 5.208 1.00 96.88 206 ALA A CA 1
ATOM 1545 C C . ALA A 1 206 ? -7.459 15.764 5.962 1.00 96.88 206 ALA A C 1
ATOM 1547 O O . ALA A 1 206 ? -8.083 14.720 5.785 1.00 96.88 206 ALA A O 1
ATOM 1548 N N . TRP A 1 207 ? -6.454 15.861 6.836 1.00 96.12 207 TRP A N 1
ATOM 1549 C CA . TRP A 1 207 ? -5.995 14.737 7.642 1.00 96.12 207 TRP A CA 1
ATOM 1550 C C . TRP A 1 207 ? -7.087 14.231 8.587 1.00 96.12 207 TRP A C 1
ATOM 1552 O O . TRP A 1 207 ? -7.319 13.031 8.634 1.00 96.12 207 TRP A O 1
ATOM 1562 N N . ASN A 1 208 ? -7.823 15.116 9.263 1.00 95.31 208 ASN A N 1
ATOM 1563 C CA . ASN A 1 208 ? -8.908 14.713 10.162 1.00 95.31 208 ASN A CA 1
ATOM 1564 C C . ASN A 1 208 ? -10.052 13.968 9.449 1.00 95.31 208 ASN A C 1
ATOM 1566 O O . ASN A 1 208 ? -10.721 13.162 10.086 1.00 95.31 208 ASN A O 1
ATOM 1570 N N . LEU A 1 209 ? -10.287 14.206 8.151 1.00 96.94 209 LEU A N 1
ATOM 1571 C CA . LEU A 1 209 ? -11.305 13.471 7.385 1.00 96.94 209 LEU A CA 1
ATOM 1572 C C . LEU A 1 209 ? -10.904 12.021 7.096 1.00 96.94 209 LEU A C 1
ATOM 1574 O O . LEU A 1 209 ? -11.773 11.151 6.992 1.00 96.94 209 LEU A O 1
ATOM 1578 N N . ILE A 1 210 ? -9.603 11.776 6.931 1.00 97.31 210 ILE A N 1
ATOM 1579 C CA . ILE A 1 210 ? -9.064 10.492 6.469 1.00 97.31 210 ILE A CA 1
ATOM 1580 C C . ILE A 1 210 ? -8.319 9.727 7.557 1.00 97.31 210 ILE A C 1
ATOM 1582 O O . ILE A 1 210 ? -8.051 8.546 7.381 1.00 97.31 210 ILE A O 1
ATOM 1586 N N . GLN A 1 211 ? -7.981 10.354 8.678 1.00 95.81 211 GLN A N 1
ATOM 1587 C CA . GLN A 1 211 ? -7.354 9.687 9.806 1.00 95.81 211 GLN A CA 1
ATOM 1588 C C . GLN A 1 211 ? -8.370 8.774 10.501 1.00 95.81 211 GLN A C 1
ATOM 1590 O O . GLN A 1 211 ? -9.461 9.212 10.853 1.00 95.81 211 GLN A O 1
ATOM 1595 N N . VAL A 1 212 ? -7.956 7.545 10.814 1.00 93.94 212 VAL A N 1
ATOM 1596 C CA . VAL A 1 212 ? -8.644 6.732 11.821 1.00 93.94 212 VAL A CA 1
ATOM 1597 C C . VAL A 1 212 ? -8.315 7.304 13.196 1.00 93.94 212 VAL A C 1
ATOM 1599 O O . VAL A 1 212 ? -7.140 7.294 13.600 1.00 93.94 212 VAL A O 1
ATOM 1602 N N . PRO A 1 213 ? -9.307 7.835 13.921 1.00 88.38 213 PRO A N 1
ATOM 1603 C CA . PRO A 1 213 ? -9.028 8.544 15.148 1.00 88.38 213 PRO A CA 1
ATOM 1604 C C . PRO A 1 213 ? -8.672 7.550 16.271 1.00 88.38 213 PRO A C 1
ATOM 1606 O O . PRO A 1 213 ? -9.101 6.393 16.225 1.00 88.38 213 PRO A O 1
ATOM 1609 N N . PRO A 1 214 ? -7.873 7.954 17.275 1.00 82.00 214 PRO A N 1
ATOM 1610 C CA . PRO A 1 214 ? -7.444 7.059 18.353 1.00 82.00 214 PRO A CA 1
ATOM 1611 C C . PRO A 1 214 ? -8.601 6.337 19.059 1.00 82.00 214 PRO A C 1
ATOM 1613 O O . PRO A 1 214 ? -8.471 5.163 19.393 1.00 82.00 214 PRO A O 1
ATOM 1616 N N . GLU A 1 215 ? -9.749 6.995 19.218 1.00 79.75 215 GLU A N 1
ATOM 1617 C CA . GLU A 1 215 ? -10.966 6.439 19.820 1.00 79.75 215 GLU A CA 1
ATOM 1618 C C . GLU A 1 215 ? -11.599 5.277 19.037 1.00 79.75 215 GLU A C 1
ATOM 1620 O O . GLU A 1 215 ? -12.408 4.537 19.595 1.00 79.75 215 GLU A O 1
ATOM 1625 N N . ALA A 1 216 ? -11.226 5.072 17.770 1.00 84.69 216 ALA A N 1
ATOM 1626 C CA . ALA A 1 216 ? -11.667 3.910 17.000 1.00 84.69 216 ALA A CA 1
ATOM 1627 C C . ALA A 1 216 ? -10.974 2.605 17.445 1.00 84.69 216 ALA A C 1
ATOM 1629 O O . ALA A 1 216 ? -11.462 1.513 17.126 1.00 84.69 216 ALA A O 1
ATOM 1630 N N . TYR A 1 217 ? -9.852 2.704 18.171 1.00 78.75 217 TYR A N 1
ATOM 1631 C CA . TYR A 1 217 ? -9.098 1.570 18.702 1.00 78.75 217 TYR A CA 1
ATOM 1632 C C . TYR A 1 217 ? -9.463 1.299 20.174 1.00 78.75 217 TYR A C 1
ATOM 1634 O O . TYR A 1 217 ? -9.404 2.198 21.012 1.00 78.75 217 TYR A O 1
ATOM 1642 N N . PRO A 1 218 ? -9.797 0.053 20.536 1.00 69.25 218 PRO A N 1
ATOM 1643 C CA . PRO A 1 218 ? -9.815 -0.422 21.904 1.00 69.25 218 PRO A CA 1
ATOM 1644 C C . PRO A 1 218 ? -8.478 -1.088 22.260 1.00 69.25 218 PRO A C 1
ATOM 1646 O O . PRO A 1 218 ? -7.779 -1.579 21.374 1.00 69.25 218 PRO A O 1
ATOM 1649 N N . PRO A 1 219 ? -8.201 -1.261 23.552 1.00 58.06 219 PRO A N 1
ATOM 1650 C CA . PRO A 1 219 ? -8.716 -0.482 24.666 1.00 58.06 219 PRO A CA 1
ATOM 1651 C C . PRO A 1 219 ? -8.279 0.990 24.668 1.00 58.06 219 PRO A C 1
ATOM 1653 O O . PRO A 1 219 ? -7.104 1.316 24.594 1.00 58.06 219 PRO A O 1
ATOM 1656 N N . TRP A 1 220 ? -9.236 1.894 24.874 1.00 58.09 220 TRP A N 1
ATOM 1657 C CA . TRP A 1 220 ? -9.005 3.341 25.029 1.00 58.09 220 TRP A CA 1
ATOM 1658 C C . TRP A 1 220 ? -8.436 3.746 26.401 1.00 58.09 220 TRP A C 1
ATOM 1660 O O . TRP A 1 220 ? -8.320 4.935 26.696 1.00 58.09 220 TRP A O 1
ATOM 1670 N N . TRP A 1 221 ? -8.167 2.785 27.289 1.00 51.72 221 TRP A N 1
ATOM 1671 C CA . TRP A 1 221 ? -7.792 3.052 28.681 1.00 51.72 221 TRP A CA 1
ATOM 1672 C C . TRP A 1 221 ? -6.287 3.068 28.939 1.00 51.72 221 TRP A C 1
ATOM 1674 O O . TRP A 1 221 ? -5.902 3.355 30.069 1.00 51.72 221 TRP A O 1
ATOM 1684 N N . GLU A 1 222 ? -5.445 2.783 27.941 1.00 55.78 222 GLU A N 1
ATOM 1685 C CA . GLU A 1 222 ? -3.992 2.848 28.106 1.00 55.78 222 GLU A CA 1
ATOM 1686 C C . GLU A 1 222 ? -3.415 4.119 27.451 1.00 55.78 222 GLU A C 1
ATOM 1688 O O . GLU A 1 222 ? -3.121 4.146 26.251 1.00 55.78 222 GLU A O 1
ATOM 1693 N N . PRO A 1 223 ? -3.276 5.222 28.215 1.00 44.59 223 PRO A N 1
ATOM 1694 C CA . PRO A 1 223 ? -2.579 6.410 27.748 1.00 44.59 223 PRO A CA 1
ATOM 1695 C C . PRO A 1 223 ? -1.093 6.076 27.579 1.00 44.59 223 PRO A C 1
ATOM 1697 O O . PRO A 1 223 ? -0.351 5.993 28.552 1.00 44.59 223 PRO A O 1
ATOM 1700 N N . GLY A 1 224 ? -0.653 5.869 26.341 1.00 55.09 224 GLY A N 1
ATOM 1701 C CA . GLY A 1 224 ? 0.749 5.548 26.051 1.00 55.09 224 GLY A CA 1
ATOM 1702 C C . GLY A 1 224 ? 0.972 4.790 24.751 1.00 55.09 224 GLY A C 1
ATOM 1703 O O . GLY A 1 224 ? 2.098 4.759 24.261 1.00 55.09 224 GLY A O 1
ATOM 1704 N N . TRP A 1 225 ? -0.083 4.224 24.165 1.00 65.44 225 TRP A N 1
ATOM 1705 C CA . TRP A 1 225 ? 0.024 3.550 22.878 1.00 65.44 225 TRP A CA 1
ATOM 1706 C C . TRP A 1 225 ? 0.434 4.531 21.777 1.00 65.44 225 TRP A C 1
ATOM 1708 O O . TRP A 1 225 ? -0.138 5.616 21.622 1.00 65.44 225 TRP A O 1
ATOM 1718 N N . GLY A 1 226 ? 1.450 4.139 21.019 1.00 68.44 226 GLY A N 1
ATOM 1719 C CA . GLY A 1 226 ? 1.967 4.865 19.880 1.00 68.44 226 GLY A CA 1
ATOM 1720 C C . GLY A 1 226 ? 0.883 5.083 18.833 1.00 68.44 226 GLY A C 1
ATOM 1721 O O . GLY A 1 226 ? -0.045 4.290 18.652 1.00 68.44 226 GLY A O 1
ATOM 1722 N N . LYS A 1 227 ? 0.998 6.201 18.117 1.00 75.81 227 LYS A N 1
ATOM 1723 C CA . LYS A 1 227 ? 0.177 6.456 16.926 1.00 75.81 227 LYS A CA 1
ATOM 1724 C C . LYS A 1 227 ? 0.712 5.707 15.707 1.00 75.81 227 LYS A C 1
ATOM 1726 O O . LYS A 1 227 ? 0.043 5.669 14.684 1.00 75.81 227 LYS A O 1
ATOM 1731 N N . ASP A 1 228 ? 1.897 5.121 15.815 1.00 81.06 228 ASP A N 1
ATOM 1732 C CA . ASP A 1 228 ? 2.581 4.496 14.698 1.00 81.06 228 ASP A CA 1
ATOM 1733 C C . ASP A 1 228 ? 1.898 3.193 14.294 1.00 81.06 228 ASP A C 1
ATOM 1735 O O . ASP A 1 228 ? 1.706 2.271 15.090 1.00 81.06 228 ASP A O 1
ATOM 1739 N N . VAL A 1 229 ? 1.549 3.121 13.014 1.00 88.69 229 VAL A N 1
ATOM 1740 C CA . VAL A 1 229 ? 1.028 1.910 12.390 1.00 88.69 229 VAL A CA 1
ATOM 1741 C C . VAL A 1 229 ? 2.144 1.324 11.543 1.00 88.69 229 VAL A C 1
ATOM 1743 O O . VAL A 1 229 ? 2.708 1.999 10.679 1.00 88.69 229 VAL A O 1
ATOM 1746 N N . ALA A 1 230 ? 2.487 0.070 11.818 1.00 86.62 230 ALA A N 1
ATOM 1747 C CA . ALA A 1 230 ? 3.552 -0.630 11.116 1.00 86.62 230 ALA A CA 1
ATOM 1748 C C . ALA A 1 230 ? 3.052 -1.206 9.794 1.00 86.62 230 ALA A C 1
ATOM 1750 O O . ALA A 1 230 ? 3.723 -1.070 8.772 1.00 86.62 230 ALA A O 1
ATOM 1751 N N . ASP A 1 231 ? 1.861 -1.808 9.817 1.00 89.81 231 ASP A N 1
ATOM 1752 C CA . ASP A 1 231 ? 1.276 -2.436 8.643 1.00 89.81 231 ASP A CA 1
ATOM 1753 C C . ASP A 1 231 ? -0.254 -2.414 8.662 1.00 89.81 231 ASP A C 1
ATOM 1755 O O . ASP A 1 231 ? -0.890 -2.249 9.707 1.00 89.81 231 ASP A O 1
ATOM 1759 N N . VAL A 1 232 ? -0.845 -2.567 7.484 1.00 93.62 232 VAL A N 1
ATOM 1760 C CA . VAL A 1 232 ? -2.280 -2.573 7.259 1.00 93.62 232 VAL A CA 1
ATOM 1761 C C . VAL A 1 232 ? -2.637 -3.454 6.063 1.00 93.62 232 VAL A C 1
ATOM 1763 O O . VAL A 1 232 ? -1.958 -3.431 5.039 1.00 93.62 232 VAL A O 1
ATOM 1766 N N . SER A 1 233 ? -3.735 -4.202 6.171 1.00 93.81 233 SER A N 1
ATOM 1767 C CA . SER A 1 233 ? -4.281 -4.984 5.060 1.00 93.81 233 SER A CA 1
ATOM 1768 C C . SER A 1 233 ? -5.803 -5.068 5.129 1.00 93.81 233 SER A C 1
ATOM 1770 O O . SER A 1 233 ? -6.387 -5.312 6.187 1.00 93.81 233 SER A O 1
ATOM 1772 N N . PHE A 1 234 ? -6.469 -4.860 4.000 1.00 95.12 234 PHE A N 1
ATOM 1773 C CA . PHE A 1 234 ? -7.905 -5.052 3.883 1.00 95.12 234 PHE A CA 1
ATOM 1774 C C . PHE A 1 234 ? -8.247 -6.536 3.780 1.00 95.12 234 PHE A C 1
ATOM 1776 O O . PHE A 1 234 ? -7.800 -7.223 2.866 1.00 95.12 234 PHE A O 1
ATOM 1783 N N . GLY A 1 235 ? -9.156 -7.003 4.633 1.00 91.19 235 GLY A N 1
ATOM 1784 C CA . GLY A 1 235 ? -9.828 -8.283 4.404 1.00 91.19 235 GLY A CA 1
ATOM 1785 C C . GLY A 1 235 ? -10.894 -8.178 3.310 1.00 91.19 235 GLY A C 1
ATOM 1786 O O . GLY A 1 235 ? -11.077 -9.085 2.502 1.00 91.19 235 GLY A O 1
ATOM 1787 N N . ASN A 1 236 ? -11.600 -7.048 3.268 1.00 92.50 236 ASN A N 1
ATOM 1788 C CA . ASN A 1 236 ? -12.563 -6.673 2.233 1.00 92.50 236 ASN A CA 1
ATOM 1789 C C . ASN A 1 236 ? -12.803 -5.153 2.293 1.00 92.50 236 ASN A C 1
ATOM 1791 O O . ASN A 1 236 ? -12.145 -4.452 3.053 1.00 92.50 236 ASN A O 1
ATOM 1795 N N . ASP A 1 237 ? -13.769 -4.639 1.534 1.00 93.19 237 ASP A N 1
ATOM 1796 C CA . ASP A 1 237 ? -14.037 -3.196 1.459 1.00 93.19 237 ASP A CA 1
ATOM 1797 C C . ASP A 1 237 ? -14.578 -2.591 2.770 1.00 93.19 237 ASP A C 1
ATOM 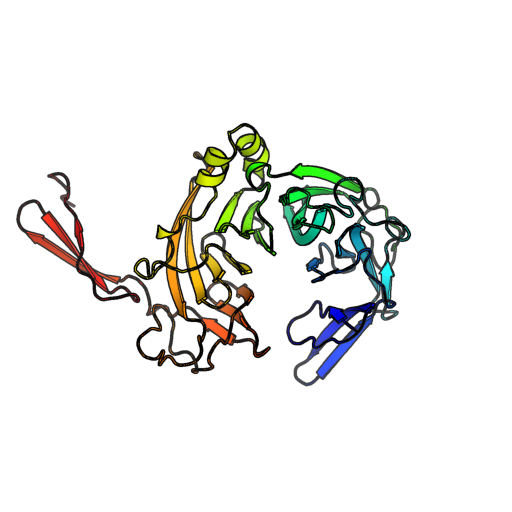1799 O O . ASP A 1 237 ? -14.626 -1.377 2.901 1.00 93.19 237 ASP A O 1
ATOM 1803 N N . THR A 1 238 ? -14.966 -3.403 3.752 1.00 92.44 238 THR A N 1
ATOM 1804 C CA . THR A 1 238 ? -15.526 -2.967 5.049 1.00 92.44 238 THR A CA 1
ATOM 1805 C C . THR A 1 238 ? -14.746 -3.497 6.252 1.00 92.44 238 THR A C 1
ATOM 1807 O O . THR A 1 238 ? -15.109 -3.232 7.395 1.00 92.44 238 THR A O 1
ATOM 1810 N N . THR A 1 239 ? -13.699 -4.290 6.023 1.00 92.94 239 THR A N 1
ATOM 1811 C CA . THR A 1 239 ? -12.917 -4.945 7.076 1.00 92.94 239 THR A CA 1
ATOM 1812 C C . THR A 1 239 ? -11.440 -4.699 6.846 1.00 92.94 239 THR A C 1
ATOM 1814 O O . THR A 1 239 ? -10.909 -5.011 5.779 1.00 92.94 239 THR A O 1
ATOM 1817 N N . LEU A 1 240 ? -10.770 -4.212 7.881 1.00 94.88 240 LEU A N 1
ATOM 1818 C CA . LEU A 1 240 ? -9.355 -3.879 7.859 1.00 94.88 240 LEU A CA 1
ATOM 1819 C C . LEU A 1 240 ? -8.627 -4.555 9.009 1.00 94.88 240 LEU A C 1
ATOM 1821 O O . LEU A 1 240 ? -9.155 -4.641 10.114 1.00 94.88 240 LEU A O 1
ATOM 1825 N N . TYR A 1 241 ? -7.403 -4.985 8.760 1.00 91.75 241 TYR A N 1
ATOM 1826 C CA . TYR A 1 241 ? -6.491 -5.472 9.777 1.00 91.75 241 TYR A CA 1
ATOM 1827 C C . TYR A 1 241 ? -5.330 -4.497 9.904 1.00 91.75 241 TYR A C 1
ATOM 1829 O O . TYR A 1 241 ? -4.756 -4.078 8.901 1.00 91.75 241 TYR A O 1
ATOM 1837 N N . VAL A 1 242 ? -5.012 -4.112 11.134 1.00 92.38 242 VAL A N 1
ATOM 1838 C CA . VAL A 1 242 ? -4.042 -3.059 11.443 1.00 92.38 242 VAL A CA 1
ATOM 1839 C C . VAL A 1 242 ? -3.031 -3.606 12.430 1.00 92.38 242 VAL A C 1
ATOM 1841 O O . VAL A 1 242 ? -3.415 -4.148 13.465 1.00 92.38 242 VAL A O 1
ATOM 1844 N N . VAL A 1 243 ? -1.748 -3.448 12.130 1.00 87.94 243 VAL A N 1
ATOM 1845 C CA . VAL A 1 243 ? -0.654 -3.802 13.032 1.00 87.94 243 VAL A CA 1
ATOM 1846 C C . VAL A 1 243 ? -0.052 -2.529 13.593 1.00 87.94 243 VAL A C 1
ATOM 1848 O O . VAL A 1 243 ? 0.499 -1.707 12.856 1.00 87.94 243 VAL A O 1
ATOM 1851 N N . LYS A 1 244 ? -0.098 -2.397 14.915 1.00 85.75 244 LYS A N 1
ATOM 1852 C CA . LYS A 1 244 ? 0.679 -1.391 15.638 1.00 85.75 244 LYS A CA 1
ATOM 1853 C C . LYS A 1 244 ? 1.866 -2.116 16.249 1.00 85.75 244 LYS A C 1
ATOM 1855 O O . LYS A 1 244 ? 1.683 -3.043 17.045 1.00 85.75 244 LYS A O 1
ATOM 1860 N N . ALA A 1 245 ? 3.072 -1.767 15.797 1.00 75.62 245 ALA A N 1
ATOM 1861 C CA . ALA A 1 245 ? 4.273 -2.498 16.182 1.00 75.62 245 ALA A CA 1
ATOM 1862 C C . ALA A 1 245 ? 4.403 -2.561 17.700 1.00 75.62 245 ALA A C 1
ATOM 1864 O O . ALA A 1 245 ? 4.149 -1.576 18.382 1.00 75.62 245 ALA A O 1
ATOM 1865 N N . THR A 1 246 ? 4.807 -3.720 18.220 1.00 70.69 246 THR A N 1
ATOM 1866 C CA . THR A 1 246 ? 4.933 -4.019 19.663 1.00 70.69 246 THR A CA 1
ATOM 1867 C C . THR A 1 246 ? 3.635 -4.016 20.482 1.00 70.69 246 THR A C 1
ATOM 1869 O O . THR A 1 246 ? 3.630 -4.591 21.565 1.00 70.69 246 THR A O 1
ATOM 1872 N N . GLU A 1 247 ? 2.533 -3.467 19.967 1.00 78.94 247 GLU A N 1
ATOM 1873 C CA . GLU A 1 247 ? 1.264 -3.382 20.699 1.00 78.94 247 GLU A CA 1
ATOM 1874 C C . GLU A 1 247 ? 0.294 -4.502 20.328 1.00 78.94 247 GLU A C 1
ATOM 1876 O O . GLU A 1 247 ? -0.310 -5.108 21.209 1.00 78.94 247 GLU A O 1
ATOM 1881 N N . GLY A 1 248 ? 0.142 -4.818 19.038 1.00 80.81 248 GLY A N 1
ATOM 1882 C CA . GLY A 1 248 ? -0.760 -5.892 18.625 1.00 80.81 248 GLY A CA 1
ATOM 1883 C C . GLY A 1 248 ? -1.362 -5.753 17.237 1.00 80.81 248 GLY A C 1
ATOM 1884 O O . GLY A 1 248 ? -0.828 -5.078 16.351 1.00 80.81 248 GLY A O 1
ATOM 1885 N N . VAL A 1 249 ? -2.489 -6.439 17.063 1.00 84.31 249 VAL A N 1
ATOM 1886 C CA . VAL A 1 249 ? -3.244 -6.517 15.812 1.00 84.31 249 VAL A CA 1
ATOM 1887 C C . VAL A 1 249 ? -4.705 -6.186 16.073 1.00 84.31 249 VAL A C 1
ATOM 1889 O O . VAL A 1 249 ? -5.352 -6.799 16.921 1.00 84.31 249 VAL A O 1
ATOM 1892 N N . TRP A 1 250 ? -5.250 -5.261 15.294 1.00 87.38 250 TRP A N 1
ATOM 1893 C CA . TRP A 1 250 ? -6.655 -4.882 15.332 1.00 87.38 250 TRP A CA 1
ATOM 1894 C C . TRP A 1 250 ? -7.363 -5.388 14.097 1.00 87.38 250 TRP A C 1
ATOM 1896 O O . TRP A 1 250 ? -6.849 -5.274 12.989 1.00 87.38 250 TRP A O 1
ATOM 1906 N N . ARG A 1 251 ? -8.586 -5.868 14.289 1.00 88.88 251 ARG A N 1
ATOM 1907 C CA . ARG A 1 251 ? -9.571 -6.012 13.223 1.00 88.88 251 ARG A CA 1
ATOM 1908 C C . ARG A 1 251 ? -10.553 -4.858 13.334 1.00 88.88 251 ARG A C 1
ATOM 1910 O O . ARG A 1 251 ? -11.211 -4.719 14.361 1.00 88.88 251 ARG A O 1
ATOM 1917 N N . MET A 1 252 ? -10.705 -4.059 12.292 1.00 89.00 252 MET A N 1
ATOM 1918 C CA . MET A 1 252 ? -11.596 -2.904 12.246 1.00 89.00 252 MET A CA 1
ATOM 1919 C C . MET A 1 252 ? -12.718 -3.109 11.237 1.00 89.00 252 MET A C 1
ATOM 1921 O O . MET A 1 252 ? -12.501 -3.636 10.148 1.00 89.00 252 MET A O 1
ATOM 1925 N N . SER A 1 253 ? -13.916 -2.680 11.618 1.00 90.75 253 SER A N 1
ATOM 1926 C CA . SER A 1 253 ? -15.018 -2.441 10.688 1.00 90.75 253 SER A CA 1
ATOM 1927 C C . SER A 1 253 ? -14.940 -1.010 10.171 1.00 90.75 253 SER A C 1
ATOM 1929 O O . SER A 1 253 ? -14.602 -0.105 10.940 1.00 90.75 253 SER A O 1
ATOM 1931 N N . ILE A 1 254 ? -15.240 -0.823 8.888 1.00 94.38 254 ILE A N 1
ATOM 1932 C CA . ILE A 1 254 ? -15.231 0.472 8.214 1.00 94.38 254 ILE A CA 1
ATOM 1933 C C . ILE A 1 254 ? -16.611 0.732 7.617 1.00 94.38 254 ILE A C 1
ATOM 1935 O O . ILE A 1 254 ? -17.136 -0.082 6.856 1.00 94.38 254 ILE A O 1
ATOM 1939 N N . GLU A 1 255 ? -17.158 1.899 7.927 1.00 95.81 255 GLU A N 1
ATOM 1940 C CA . GLU A 1 255 ? -18.314 2.486 7.262 1.00 95.81 255 GLU A CA 1
ATOM 1941 C C . GLU A 1 255 ? -17.839 3.713 6.476 1.00 95.81 255 GLU A C 1
ATOM 1943 O O . GLU A 1 255 ? -17.262 4.640 7.043 1.00 95.81 255 GLU A O 1
ATOM 1948 N N . TRP A 1 256 ? -18.052 3.722 5.162 1.00 95.31 256 TRP A N 1
ATOM 1949 C CA . TRP A 1 256 ? -17.622 4.822 4.300 1.00 95.31 256 TRP A CA 1
ATOM 1950 C C . TRP A 1 256 ? -18.697 5.900 4.190 1.00 95.31 256 TRP A C 1
ATOM 1952 O O . TRP A 1 256 ? -19.870 5.590 3.994 1.00 95.31 256 TRP A O 1
ATOM 1962 N N . ASP A 1 257 ? -18.277 7.165 4.187 1.00 96.31 257 ASP A N 1
ATOM 1963 C CA . ASP A 1 257 ? -19.113 8.314 3.839 1.00 96.31 257 ASP A CA 1
ATOM 1964 C C . ASP A 1 257 ? -18.477 9.076 2.661 1.00 96.31 257 ASP A C 1
ATOM 1966 O O . ASP A 1 257 ? -17.738 10.053 2.847 1.00 96.31 257 ASP A O 1
ATOM 1970 N N . PRO A 1 258 ? -18.727 8.628 1.414 1.00 94.00 258 PRO A N 1
ATOM 1971 C CA . PRO A 1 258 ? -18.119 9.236 0.237 1.00 94.00 258 PRO A CA 1
ATOM 1972 C C . PRO A 1 258 ? -18.573 10.670 -0.027 1.00 94.00 258 PRO A C 1
ATOM 1974 O O . PRO A 1 258 ? -17.821 11.434 -0.633 1.00 94.00 258 PRO A O 1
ATOM 1977 N N . ALA A 1 259 ? -19.775 11.048 0.419 1.00 94.00 259 ALA A N 1
ATOM 1978 C CA . ALA A 1 259 ? -20.304 12.396 0.228 1.00 94.00 259 ALA A CA 1
ATOM 1979 C C . ALA A 1 259 ? -19.488 13.419 1.028 1.00 94.00 259 ALA A C 1
ATOM 1981 O O . ALA A 1 259 ? -19.125 14.477 0.505 1.00 94.00 259 ALA A O 1
ATOM 1982 N N . ASN A 1 260 ? -19.128 13.058 2.261 1.00 94.44 260 ASN A N 1
ATOM 1983 C CA . ASN A 1 260 ? -18.304 13.889 3.136 1.00 94.44 260 ASN A CA 1
ATOM 1984 C C . ASN A 1 260 ? -16.808 13.552 3.070 1.00 94.44 260 ASN A C 1
ATOM 1986 O O . ASN A 1 260 ? -16.011 14.203 3.741 1.00 94.44 260 ASN A O 1
ATOM 1990 N N . ARG A 1 261 ? -16.414 12.592 2.217 1.00 96.69 261 ARG A N 1
ATOM 1991 C CA . ARG A 1 261 ? -15.019 12.155 2.015 1.00 96.69 261 ARG A CA 1
ATOM 1992 C C . ARG A 1 261 ? -14.377 11.698 3.323 1.00 96.69 261 ARG A C 1
ATOM 1994 O O . ARG A 1 261 ? -13.235 12.037 3.621 1.00 96.69 261 ARG A O 1
ATOM 2001 N N . THR A 1 262 ? -15.144 10.957 4.110 1.00 96.38 262 THR A N 1
ATOM 2002 C CA . THR A 1 262 ? -14.722 10.466 5.417 1.00 96.38 262 THR A CA 1
ATOM 2003 C C . THR A 1 262 ? -15.203 9.037 5.632 1.00 96.38 262 THR A C 1
ATOM 2005 O O . THR A 1 262 ? -15.723 8.378 4.727 1.00 96.38 262 THR A O 1
ATOM 2008 N N . HIS A 1 263 ? -14.958 8.526 6.824 1.00 95.94 263 HIS A N 1
ATOM 2009 C CA . HIS A 1 263 ? -15.296 7.182 7.229 1.00 95.94 263 HIS A CA 1
ATOM 2010 C C . HIS A 1 263 ? -15.561 7.157 8.733 1.00 95.94 263 HIS A C 1
ATOM 2012 O O . HIS A 1 263 ? -15.144 8.040 9.484 1.00 95.94 263 HIS A O 1
ATOM 2018 N N . ARG A 1 264 ? -16.242 6.111 9.181 1.00 93.00 264 ARG A N 1
ATOM 2019 C CA . ARG A 1 264 ? -16.312 5.725 10.585 1.00 93.00 264 ARG A CA 1
ATOM 2020 C C . ARG A 1 264 ? -15.655 4.372 10.726 1.00 93.00 264 ARG A C 1
ATOM 2022 O O . ARG A 1 264 ? -15.803 3.500 9.872 1.00 93.00 264 ARG A O 1
ATOM 2029 N N . CYS A 1 265 ? -14.901 4.208 11.798 1.00 89.25 265 CYS A N 1
ATOM 2030 C CA . CYS A 1 265 ? -14.237 2.957 12.102 1.00 89.25 265 CYS A CA 1
ATOM 2031 C C . CYS A 1 265 ? -14.492 2.568 13.541 1.00 89.25 265 CYS A C 1
ATOM 2033 O O . CYS A 1 265 ? -14.545 3.413 14.432 1.00 89.25 265 CYS A O 1
ATOM 2035 N N . LEU A 1 266 ? -14.601 1.266 13.748 1.00 84.62 266 LEU A N 1
ATOM 2036 C CA . LEU A 1 266 ? -14.689 0.676 15.069 1.00 84.62 266 LEU A CA 1
ATOM 2037 C C . LEU A 1 266 ? -13.909 -0.627 15.054 1.00 84.62 266 LEU A C 1
ATOM 2039 O O . LEU A 1 266 ? -14.149 -1.475 14.184 1.00 84.62 266 LEU A O 1
ATOM 2043 N N . ALA A 1 267 ? -12.996 -0.815 16.005 1.00 83.19 267 ALA A N 1
ATOM 2044 C CA . ALA A 1 267 ? -12.390 -2.125 16.145 1.00 83.19 267 ALA A CA 1
ATOM 2045 C C . ALA A 1 267 ? -13.398 -3.158 16.660 1.00 83.19 267 ALA A C 1
ATOM 2047 O O . ALA A 1 267 ? -14.207 -2.926 17.554 1.00 83.19 267 ALA A O 1
ATOM 2048 N N . THR A 1 268 ? -13.310 -4.332 16.061 1.00 79.12 268 THR A N 1
ATOM 2049 C CA . THR A 1 268 ? -14.175 -5.492 16.279 1.00 79.12 268 THR A CA 1
ATOM 2050 C C . THR A 1 268 ? -13.402 -6.689 16.824 1.00 79.12 268 THR A C 1
ATOM 2052 O O . THR A 1 268 ? -14.020 -7.608 17.346 1.00 79.12 268 THR A O 1
ATOM 2055 N N . GLY A 1 269 ? -12.067 -6.656 16.760 1.00 75.94 269 GLY A N 1
ATOM 2056 C CA . GLY A 1 269 ? -11.183 -7.596 17.445 1.00 75.94 269 GLY A CA 1
ATOM 2057 C C . GLY A 1 269 ? -9.841 -6.948 17.777 1.00 75.94 269 GLY A C 1
ATOM 2058 O O . GLY A 1 269 ? -9.393 -6.052 17.055 1.00 75.94 269 GLY A O 1
ATOM 2059 N N . PHE A 1 270 ? -9.209 -7.403 18.855 1.00 79.25 270 PHE A N 1
ATOM 2060 C CA . PHE A 1 270 ? -7.857 -7.012 19.259 1.00 79.25 270 PHE A CA 1
ATOM 2061 C C . PHE A 1 270 ? -7.093 -8.253 19.715 1.00 79.25 270 PHE A C 1
ATOM 2063 O O . PHE A 1 270 ? -7.590 -9.029 20.528 1.00 79.25 270 PHE A O 1
ATOM 2070 N N . TYR A 1 271 ? -5.917 -8.461 19.133 1.00 75.31 271 TYR A N 1
ATOM 2071 C CA . TYR A 1 271 ? -4.951 -9.452 19.581 1.00 75.31 271 TYR A CA 1
ATOM 2072 C C . TYR A 1 271 ? -3.747 -8.698 20.162 1.00 75.31 271 TYR A C 1
ATOM 2074 O O . TYR A 1 271 ? -3.051 -8.023 19.392 1.00 75.31 271 TYR A O 1
ATOM 2082 N N . PRO A 1 272 ? -3.482 -8.786 21.477 1.00 72.25 272 PRO A N 1
ATOM 2083 C CA . PRO A 1 272 ? -2.325 -8.135 22.075 1.00 72.25 272 PRO A CA 1
ATOM 2084 C C . PRO A 1 272 ? -1.029 -8.775 21.577 1.00 72.25 272 PRO A C 1
ATOM 2086 O O . PRO A 1 272 ? -0.857 -9.995 21.590 1.00 72.25 272 PRO A O 1
ATOM 2089 N N . GLY A 1 273 ? -0.099 -7.943 21.120 1.00 65.06 273 GLY A N 1
ATOM 2090 C CA . GLY A 1 273 ? 1.269 -8.370 20.871 1.00 65.06 273 GLY A CA 1
ATOM 2091 C C . GLY A 1 273 ? 1.937 -8.713 22.198 1.00 65.06 273 GLY A C 1
ATOM 2092 O O . GLY A 1 273 ? 1.694 -8.062 23.213 1.00 65.06 273 GLY A O 1
ATOM 2093 N N . VAL A 1 274 ? 2.797 -9.729 22.204 1.00 60.41 274 VAL A N 1
ATOM 2094 C CA . VAL A 1 274 ? 3.555 -10.052 23.413 1.00 60.41 274 VAL A CA 1
ATOM 2095 C C . VAL A 1 274 ? 4.553 -8.944 23.695 1.00 60.41 274 VAL A C 1
ATOM 2097 O O . VAL A 1 274 ? 5.533 -8.791 22.967 1.00 60.41 274 VAL A O 1
ATOM 2100 N N . GLN A 1 275 ? 4.303 -8.217 24.778 1.00 53.94 275 GLN A N 1
ATOM 2101 C CA . GLN A 1 275 ? 5.324 -7.542 25.560 1.00 53.94 275 GLN A CA 1
ATOM 2102 C C . GLN A 1 275 ? 5.870 -8.570 26.558 1.00 53.94 275 GLN A C 1
ATOM 2104 O O . GLN A 1 275 ? 5.122 -9.388 27.099 1.00 53.94 275 GLN A O 1
ATOM 2109 N N . CYS A 1 276 ? 7.181 -8.592 26.780 1.00 42.84 276 CYS A N 1
ATOM 2110 C CA . CYS A 1 276 ? 7.804 -9.538 27.703 1.00 42.84 276 CYS A CA 1
ATOM 2111 C C . CYS A 1 276 ? 7.117 -9.512 29.092 1.00 42.84 276 CYS A C 1
ATOM 2113 O O . CYS A 1 276 ? 7.273 -8.535 29.817 1.00 42.84 276 CYS A O 1
ATOM 2115 N N . GLY A 1 277 ? 6.410 -10.590 29.478 1.00 37.09 277 GLY A N 1
ATOM 2116 C CA . GLY A 1 277 ? 5.969 -10.830 30.865 1.00 37.09 277 GLY A CA 1
ATOM 2117 C C . GLY A 1 277 ? 4.464 -10.810 31.201 1.00 37.09 277 GLY A C 1
ATOM 2118 O O . GLY A 1 277 ? 4.159 -10.858 32.389 1.00 37.09 277 GLY A O 1
ATOM 2119 N N . MET A 1 278 ? 3.530 -10.770 30.239 1.00 42.44 278 MET A N 1
ATOM 2120 C CA . MET A 1 278 ? 2.073 -10.785 30.517 1.00 42.44 278 MET A CA 1
ATOM 2121 C C . MET A 1 278 ? 1.382 -12.141 30.236 1.00 42.44 278 MET A C 1
ATOM 2123 O O . MET A 1 278 ? 1.772 -12.872 29.324 1.00 42.44 278 MET A O 1
ATOM 2127 N N . ASP A 1 279 ? 0.351 -12.475 31.028 1.00 42.06 279 ASP A N 1
ATOM 2128 C CA . ASP A 1 279 ? -0.545 -13.632 30.831 1.00 42.06 279 ASP A CA 1
ATOM 2129 C C . ASP A 1 279 ? -1.790 -13.210 30.032 1.00 42.06 279 ASP A C 1
ATOM 2131 O O . ASP A 1 279 ? -2.685 -12.542 30.544 1.00 42.06 279 ASP A O 1
ATOM 2135 N N . TYR A 1 280 ? -1.843 -13.610 28.761 1.00 51.06 280 TYR A N 1
ATOM 2136 C CA . TYR A 1 280 ? -2.819 -13.118 27.783 1.00 51.06 280 TYR A CA 1
ATOM 2137 C C . TYR A 1 280 ? -4.118 -13.927 27.695 1.00 51.06 280 TYR A C 1
ATOM 2139 O O . TYR A 1 280 ? -4.999 -13.581 26.905 1.00 51.06 280 TYR A O 1
ATOM 2147 N N . ARG A 1 281 ? -4.298 -14.981 28.506 1.00 46.38 281 ARG A N 1
ATOM 2148 C CA . ARG A 1 281 ? -5.553 -15.768 28.510 1.00 46.38 281 ARG A CA 1
ATOM 2149 C C . ARG A 1 281 ? -6.786 -14.940 28.895 1.00 46.38 281 ARG A C 1
ATOM 2151 O O . ARG A 1 281 ? -7.906 -15.355 28.619 1.00 46.38 281 ARG A O 1
ATOM 2158 N N . VAL A 1 282 ? -6.580 -13.782 29.518 1.00 44.16 282 VAL A N 1
ATOM 2159 C CA . VAL A 1 282 ? -7.623 -12.845 29.963 1.00 44.16 282 VAL A CA 1
ATOM 2160 C C . VAL A 1 282 ? -7.866 -11.664 29.008 1.00 44.16 282 VAL A C 1
ATOM 2162 O O . VAL A 1 282 ? -8.809 -10.910 29.235 1.00 44.16 282 VAL A O 1
ATOM 2165 N N . GLU A 1 283 ? -7.091 -11.524 27.922 1.00 49.34 283 GLU A N 1
ATOM 2166 C CA . GLU A 1 283 ? -7.101 -10.333 27.041 1.00 49.34 283 GLU A CA 1
ATOM 2167 C C . GLU A 1 283 ? -7.430 -10.627 25.561 1.00 49.34 283 GLU A C 1
ATOM 2169 O O . GLU A 1 283 ? -7.440 -9.726 24.720 1.00 49.34 283 GLU A O 1
ATOM 2174 N N . LEU A 1 284 ? -7.717 -11.887 25.212 1.00 48.62 284 LEU A N 1
ATOM 2175 C CA . LEU A 1 284 ? -8.117 -12.279 23.856 1.00 48.62 284 LEU A CA 1
ATOM 2176 C C . LEU A 1 284 ? -9.570 -11.866 23.589 1.00 48.62 284 LEU A C 1
ATOM 2178 O O . LEU A 1 284 ? -10.524 -12.586 23.886 1.00 48.62 284 LEU A O 1
ATOM 2182 N N . HIS A 1 285 ? -9.739 -10.676 23.023 1.00 54.72 285 HIS A N 1
ATOM 2183 C CA . HIS A 1 285 ? -11.042 -10.070 22.792 1.00 54.72 285 HIS A CA 1
ATOM 2184 C C . HIS A 1 285 ? -11.400 -10.097 21.296 1.00 54.72 285 HIS A C 1
ATOM 2186 O O . HIS A 1 285 ? -10.881 -9.305 20.507 1.00 54.72 285 HIS A O 1
ATOM 2192 N N . GLY A 1 286 ? -12.336 -10.968 20.897 1.00 45.44 286 GLY A N 1
ATOM 2193 C CA . GLY A 1 286 ? -12.867 -10.977 19.522 1.00 45.44 286 GLY A CA 1
ATOM 2194 C C . GLY A 1 286 ? -12.238 -12.018 18.588 1.00 45.44 286 GLY A C 1
ATOM 2195 O O . GLY A 1 286 ? -12.362 -11.883 17.372 1.00 45.44 286 GLY A O 1
ATOM 2196 N N . TRP A 1 287 ? -11.558 -13.027 19.139 1.00 44.97 287 TRP A N 1
ATOM 2197 C CA . TRP A 1 287 ? -10.892 -14.089 18.383 1.00 44.97 287 TRP A CA 1
ATOM 2198 C C . TRP A 1 287 ? -11.292 -15.464 18.921 1.00 44.97 287 TRP A C 1
ATOM 2200 O O . TRP A 1 287 ? -11.468 -15.623 20.129 1.00 44.97 287 TRP A O 1
ATOM 2210 N N . GLY A 1 288 ? -11.430 -16.446 18.027 1.00 44.84 288 GLY A N 1
ATOM 2211 C CA . GLY A 1 288 ? -11.571 -17.851 18.424 1.00 44.84 288 GLY A CA 1
ATOM 2212 C C . GLY A 1 288 ? -10.265 -18.360 19.013 1.00 44.84 288 GLY A C 1
ATOM 2213 O O . GLY A 1 288 ? -9.223 -17.812 18.664 1.00 44.84 288 GLY A O 1
ATOM 2214 N N . ASP A 1 289 ? -10.353 -19.370 19.888 1.00 45.19 289 ASP A N 1
ATOM 2215 C CA . ASP A 1 289 ? -9.250 -19.981 20.648 1.00 45.19 289 ASP A CA 1
ATOM 2216 C C . ASP A 1 289 ? -7.975 -20.076 19.789 1.00 45.19 289 ASP A C 1
ATOM 2218 O O . ASP A 1 289 ? -7.863 -20.971 18.942 1.00 45.19 289 ASP A O 1
ATOM 2222 N N . PRO A 1 290 ? -7.050 -19.102 19.886 1.00 45.81 290 PRO A N 1
ATOM 2223 C CA . PRO A 1 290 ? -5.848 -19.167 19.094 1.00 45.81 290 PRO A CA 1
ATOM 2224 C C . PRO A 1 290 ? -5.007 -20.255 19.746 1.00 45.81 290 PRO A C 1
ATOM 2226 O O . PRO A 1 290 ? -4.768 -20.189 20.951 1.00 45.81 290 PRO A O 1
ATOM 2229 N N . ASP A 1 291 ? -4.532 -21.236 18.975 1.00 42.25 291 ASP A N 1
ATOM 2230 C CA . ASP A 1 291 ? -3.370 -22.028 19.386 1.00 42.25 291 ASP A CA 1
ATOM 2231 C C . ASP A 1 291 ? -2.338 -21.019 19.907 1.00 42.25 291 ASP A C 1
ATOM 2233 O O . ASP A 1 291 ? -1.834 -20.223 19.112 1.00 42.25 291 ASP A O 1
ATOM 2237 N N . ILE A 1 292 ? -2.136 -20.939 21.234 1.00 49.47 292 ILE A N 1
ATOM 2238 C CA . ILE A 1 292 ? -1.459 -19.802 21.882 1.00 49.47 292 ILE A CA 1
ATOM 2239 C C . ILE A 1 292 ? 0.028 -19.844 21.514 1.00 49.47 292 ILE A C 1
ATOM 2241 O O . ILE A 1 292 ? 0.886 -20.303 22.267 1.00 49.47 292 ILE A O 1
ATOM 2245 N N . ALA A 1 293 ? 0.336 -19.353 20.321 1.00 50.38 293 ALA A N 1
ATOM 2246 C CA . ALA A 1 293 ? 1.644 -18.957 19.871 1.00 50.38 293 ALA A CA 1
ATOM 2247 C C . ALA A 1 293 ? 1.709 -17.448 20.080 1.00 50.38 293 ALA A C 1
ATOM 2249 O O . ALA A 1 293 ? 1.045 -16.671 19.410 1.00 50.38 293 ALA A O 1
ATOM 2250 N N . THR A 1 294 ? 2.505 -17.026 21.048 1.00 58.97 294 THR A N 1
ATOM 2251 C CA . THR A 1 294 ? 2.755 -15.626 21.375 1.00 58.97 294 THR A CA 1
ATOM 2252 C C . THR A 1 294 ? 3.220 -14.833 20.143 1.00 58.97 294 THR A C 1
ATOM 2254 O O . THR A 1 294 ? 4.305 -15.072 19.606 1.00 58.97 294 THR A O 1
ATOM 2257 N N . LEU A 1 295 ? 2.403 -13.892 19.653 1.00 63.16 295 LEU A N 1
ATOM 2258 C CA . LEU A 1 295 ? 2.789 -12.966 18.580 1.00 63.16 295 LEU A CA 1
ATOM 2259 C C . LEU A 1 295 ? 3.756 -11.911 19.132 1.00 63.16 295 LEU A C 1
ATOM 2261 O O . LEU A 1 295 ? 3.361 -10.846 19.603 1.00 63.16 295 LEU A O 1
ATOM 2265 N N . HIS A 1 296 ? 5.047 -12.224 19.125 1.00 66.44 296 HIS A N 1
ATOM 2266 C CA . HIS A 1 296 ? 6.077 -11.325 19.636 1.00 66.44 296 HIS A CA 1
ATOM 2267 C C . HIS A 1 296 ? 6.387 -10.212 18.628 1.00 66.44 296 HIS A C 1
ATOM 2269 O O . HIS A 1 296 ? 6.890 -10.499 17.539 1.00 66.44 296 HIS A O 1
ATOM 2275 N N . HIS A 1 297 ? 6.107 -8.961 19.010 1.00 73.19 297 HIS A N 1
ATOM 2276 C CA . HIS A 1 297 ? 6.389 -7.747 18.232 1.00 73.19 297 HIS A CA 1
ATOM 2277 C C . HIS A 1 297 ? 5.883 -7.843 16.780 1.00 73.19 297 HIS A C 1
ATOM 2279 O O . HIS A 1 297 ? 6.696 -7.995 15.860 1.00 73.19 297 HIS A O 1
ATOM 2285 N N . PRO A 1 298 ? 4.557 -7.801 16.553 1.00 76.62 298 PRO A N 1
ATOM 2286 C CA . PRO A 1 298 ? 4.020 -7.870 15.202 1.00 76.62 298 PRO A CA 1
ATOM 2287 C C . PRO A 1 298 ? 4.455 -6.664 14.380 1.00 76.62 298 PRO A C 1
ATOM 2289 O O . PRO A 1 298 ? 4.542 -5.555 14.901 1.00 76.62 298 PRO A O 1
ATOM 2292 N N . TYR A 1 299 ? 4.715 -6.877 13.096 1.00 82.38 299 TYR A N 1
ATOM 2293 C CA . TYR A 1 299 ? 5.058 -5.789 12.176 1.00 82.38 299 TYR A CA 1
ATOM 2294 C C . TYR A 1 299 ? 4.511 -5.981 10.761 1.00 82.38 299 TYR A C 1
ATOM 2296 O O . TYR A 1 299 ? 4.690 -5.081 9.950 1.00 82.38 299 TYR A O 1
ATOM 2304 N N . GLY A 1 300 ? 3.881 -7.120 10.444 1.00 82.94 300 GLY A N 1
ATOM 2305 C CA . GLY A 1 300 ? 3.360 -7.378 9.102 1.00 82.94 300 GLY A CA 1
ATOM 2306 C C . GLY A 1 300 ? 2.045 -8.147 9.109 1.00 82.94 300 GLY A C 1
ATOM 2307 O O . GLY A 1 300 ? 1.896 -9.070 9.912 1.00 82.94 300 GLY A O 1
ATOM 2308 N N . VAL A 1 301 ? 1.115 -7.793 8.222 1.00 85.19 301 VAL A N 1
ATOM 2309 C CA . VAL A 1 301 ? -0.195 -8.442 8.074 1.00 85.19 301 VAL A CA 1
ATOM 2310 C C . VAL A 1 301 ? -0.613 -8.573 6.611 1.00 85.19 301 VAL A C 1
ATOM 2312 O O . VAL A 1 301 ? -0.489 -7.641 5.824 1.00 85.19 301 VAL A O 1
ATOM 2315 N N . VAL A 1 302 ? -1.180 -9.727 6.265 1.00 87.69 302 VAL A N 1
ATOM 2316 C CA . VAL A 1 302 ? -1.905 -9.951 5.008 1.00 87.69 302 VAL A CA 1
ATOM 2317 C C . VAL A 1 302 ? -3.263 -10.547 5.341 1.00 87.69 302 VAL A C 1
ATOM 2319 O O . VAL A 1 302 ? -3.341 -11.528 6.080 1.00 87.69 302 VAL A O 1
ATOM 2322 N N . ALA A 1 303 ? -4.335 -9.961 4.822 1.00 87.56 303 ALA A N 1
ATOM 2323 C CA . ALA A 1 303 ? -5.692 -10.416 5.078 1.00 87.56 303 ALA A CA 1
ATOM 2324 C C . ALA A 1 303 ? -6.317 -11.114 3.864 1.00 87.56 303 ALA A C 1
ATOM 2326 O O . ALA A 1 303 ? -6.091 -10.740 2.716 1.00 87.56 303 ALA A O 1
ATOM 2327 N N . ASP A 1 304 ? -7.148 -12.112 4.152 1.00 83.19 304 ASP A N 1
ATOM 2328 C CA . ASP A 1 304 ? -8.021 -12.800 3.208 1.00 83.19 304 ASP A CA 1
ATOM 2329 C C . ASP A 1 304 ? -9.416 -12.934 3.836 1.00 83.19 304 ASP A C 1
ATOM 2331 O O . ASP A 1 304 ? -9.679 -13.778 4.705 1.00 83.19 304 ASP A O 1
ATOM 2335 N N . GLY A 1 305 ? -10.310 -12.016 3.459 1.00 85.56 305 GLY A N 1
ATOM 2336 C CA . GLY A 1 305 ? -11.672 -11.961 3.975 1.00 85.56 305 GLY A CA 1
ATOM 2337 C C . GLY A 1 305 ? -11.721 -11.732 5.488 1.00 85.56 305 GLY A C 1
ATOM 2338 O O . GLY A 1 305 ? -11.483 -10.628 5.974 1.00 85.56 305 GLY A O 1
ATOM 2339 N N . ALA A 1 306 ? -12.102 -12.774 6.229 1.00 83.50 306 ALA A N 1
ATOM 2340 C CA . ALA A 1 306 ? -12.215 -12.758 7.691 1.00 83.50 306 ALA A CA 1
ATOM 2341 C C . ALA A 1 306 ? -10.981 -13.335 8.414 1.00 83.50 306 ALA A C 1
ATOM 2343 O O . ALA A 1 306 ? -10.960 -13.397 9.649 1.00 83.50 306 ALA A O 1
ATOM 2344 N N . THR A 1 307 ? -9.965 -13.757 7.661 1.00 81.31 307 THR A N 1
ATOM 2345 C CA . THR A 1 307 ? -8.711 -14.298 8.188 1.00 81.31 307 THR A CA 1
ATOM 2346 C C . THR A 1 307 ? -7.579 -13.308 7.940 1.00 81.31 307 THR A C 1
ATOM 2348 O O . THR A 1 307 ? -7.508 -12.697 6.879 1.00 81.31 307 THR A O 1
ATOM 2351 N N . ALA A 1 308 ? -6.675 -13.168 8.903 1.00 83.56 308 ALA A N 1
ATOM 2352 C CA . ALA A 1 308 ? -5.420 -12.448 8.752 1.00 83.56 308 ALA A CA 1
ATOM 2353 C C . ALA A 1 308 ? -4.236 -13.370 9.043 1.00 83.56 308 ALA A C 1
ATOM 2355 O O . ALA A 1 308 ? -4.291 -14.219 9.930 1.00 83.56 308 ALA A O 1
ATOM 2356 N N . PHE A 1 309 ? -3.156 -13.180 8.302 1.00 83.25 309 PHE A N 1
ATOM 2357 C CA . PHE A 1 309 ? -1.870 -13.829 8.495 1.00 83.25 309 PHE A CA 1
ATOM 2358 C C . PHE A 1 309 ? -0.890 -12.767 8.968 1.00 83.25 309 PHE A C 1
ATOM 2360 O O . PHE A 1 309 ? -0.650 -11.787 8.264 1.00 83.25 309 PHE A O 1
ATOM 2367 N N . VAL A 1 310 ? -0.366 -12.929 10.179 1.00 78.69 310 VAL A N 1
ATOM 2368 C CA . VAL A 1 310 ? 0.436 -11.908 10.853 1.00 78.69 310 VAL A CA 1
ATOM 2369 C C . VAL A 1 310 ? 1.808 -12.456 11.188 1.00 78.69 310 VAL A C 1
ATOM 2371 O O . VAL A 1 310 ? 1.931 -13.570 11.690 1.00 78.69 310 VAL A O 1
ATOM 2374 N N . THR A 1 311 ? 2.840 -11.658 10.947 1.00 78.56 311 THR A N 1
ATOM 2375 C CA . THR A 1 311 ? 4.219 -11.969 11.328 1.00 78.56 311 THR A CA 1
ATOM 2376 C C . THR A 1 311 ? 4.773 -10.934 12.299 1.00 78.56 311 THR A C 1
ATOM 2378 O O . THR A 1 311 ? 4.352 -9.773 12.337 1.00 78.56 311 THR A O 1
ATOM 2381 N N . GLY A 1 312 ? 5.733 -11.378 13.102 1.00 71.44 312 GLY A N 1
ATOM 2382 C CA . GLY A 1 312 ? 6.435 -10.563 14.085 1.00 71.44 312 GLY A CA 1
ATOM 2383 C C . GLY A 1 312 ? 7.908 -10.933 14.181 1.00 71.44 312 GLY A C 1
ATOM 2384 O O . GLY A 1 312 ? 8.455 -11.641 13.330 1.00 71.44 312 GLY A O 1
ATOM 2385 N N . TRP A 1 313 ? 8.587 -10.456 15.222 1.00 71.88 313 TRP A N 1
ATOM 2386 C CA . TRP A 1 313 ? 10.042 -10.598 15.372 1.00 71.88 313 TRP A CA 1
ATOM 2387 C C . TRP A 1 313 ? 10.520 -12.057 15.392 1.00 71.88 313 TRP A C 1
ATOM 2389 O O . TRP A 1 313 ? 11.611 -12.359 14.918 1.00 71.88 313 TRP A O 1
ATOM 2399 N N . SER A 1 314 ? 9.680 -12.989 15.848 1.00 63.84 314 SER A N 1
ATOM 2400 C CA . SER A 1 314 ? 10.001 -14.424 15.807 1.00 63.84 314 SER A CA 1
ATOM 2401 C C . SER A 1 314 ? 10.120 -15.010 14.389 1.00 63.84 314 SER A C 1
ATOM 2403 O O . SER A 1 314 ? 10.569 -16.146 14.241 1.00 63.84 314 SER A O 1
ATOM 2405 N N . GLY A 1 315 ? 9.683 -14.280 13.355 1.00 63.72 315 GLY A N 1
ATOM 2406 C CA . GLY A 1 315 ? 9.647 -14.750 11.968 1.00 63.72 315 GLY A CA 1
ATOM 2407 C C . GLY A 1 315 ? 8.626 -15.863 11.711 1.00 63.72 315 GLY A C 1
ATOM 2408 O O . GLY A 1 315 ? 8.647 -16.473 10.643 1.00 63.72 315 GLY A O 1
ATOM 2409 N N . LYS A 1 316 ? 7.762 -16.167 12.688 1.00 65.94 316 LYS A N 1
ATOM 2410 C CA . LYS A 1 316 ? 6.621 -17.069 12.522 1.00 65.94 316 LYS A CA 1
ATOM 2411 C C . LYS A 1 316 ? 5.436 -16.286 11.974 1.00 65.94 316 LYS A C 1
ATOM 2413 O O . LYS A 1 316 ? 5.130 -15.214 12.497 1.00 65.94 316 LYS A O 1
ATOM 2418 N N . VAL A 1 317 ? 4.743 -16.866 11.002 1.00 70.62 317 VAL A N 1
ATOM 2419 C CA . VAL A 1 317 ? 3.419 -16.398 10.600 1.00 70.62 317 VAL A CA 1
ATOM 2420 C C . VAL A 1 317 ? 2.368 -17.097 11.439 1.00 70.62 317 VAL A C 1
ATOM 2422 O O . VAL A 1 317 ? 2.408 -18.308 11.659 1.00 70.62 317 VAL A O 1
ATOM 2425 N N . GLN A 1 318 ? 1.429 -16.305 11.927 1.00 72.62 318 GLN A N 1
ATOM 2426 C CA . GLN A 1 318 ? 0.290 -16.756 12.696 1.00 72.62 318 GLN A CA 1
ATOM 2427 C C . GLN A 1 318 ? -0.980 -16.456 11.928 1.00 72.62 318 GLN A C 1
ATOM 2429 O O . GLN A 1 318 ? -1.145 -15.373 11.368 1.00 72.62 318 GLN A O 1
ATOM 2434 N N . ARG A 1 319 ? -1.894 -17.418 11.929 1.00 78.38 319 ARG A N 1
ATOM 2435 C CA . ARG A 1 319 ? -3.221 -17.250 11.357 1.00 78.38 319 ARG A CA 1
ATOM 2436 C C . ARG A 1 319 ? -4.175 -16.789 12.453 1.00 78.38 319 ARG A C 1
ATOM 2438 O O . ARG A 1 319 ? -4.405 -17.515 13.413 1.00 78.38 319 ARG A O 1
ATOM 2445 N N . LEU A 1 320 ? -4.760 -15.615 12.271 1.00 75.44 320 LEU A N 1
ATOM 2446 C CA . LEU A 1 320 ? -5.803 -15.056 13.119 1.00 75.44 320 LEU A CA 1
ATOM 2447 C C . LEU A 1 320 ? -7.125 -15.096 12.346 1.00 75.44 320 LEU A C 1
ATOM 2449 O O . LEU A 1 320 ? -7.287 -14.403 11.343 1.00 75.44 320 LEU A O 1
ATOM 2453 N N . ALA A 1 321 ? -8.077 -15.914 12.786 1.00 75.69 321 ALA A N 1
ATOM 2454 C CA . ALA A 1 321 ? -9.408 -15.987 12.187 1.00 75.69 321 ALA A CA 1
ATOM 2455 C C . ALA A 1 321 ? -10.439 -15.379 13.140 1.00 75.69 321 ALA A C 1
ATOM 2457 O O . ALA A 1 321 ? -10.458 -15.714 14.326 1.00 75.69 321 ALA A O 1
ATOM 2458 N N . ALA A 1 322 ? -11.293 -14.492 12.625 1.00 66.50 322 ALA A N 1
ATOM 2459 C CA . ALA A 1 322 ? -12.408 -13.978 13.410 1.00 66.50 322 ALA A CA 1
ATOM 2460 C C . ALA A 1 322 ? -13.330 -15.141 13.802 1.00 66.50 322 ALA A C 1
ATOM 2462 O O . ALA A 1 322 ? -13.750 -15.915 12.937 1.00 66.50 322 ALA A O 1
ATOM 2463 N N . ASP A 1 323 ? -13.662 -15.259 15.085 1.00 62.62 323 ASP A N 1
ATOM 2464 C CA . ASP A 1 323 ? -14.708 -16.181 15.509 1.00 62.62 323 ASP A CA 1
ATOM 2465 C C . ASP A 1 323 ? -16.068 -15.511 15.283 1.00 62.62 323 ASP A C 1
ATOM 2467 O O . ASP A 1 323 ? -16.329 -14.397 15.740 1.00 62.62 323 ASP A O 1
ATOM 2471 N N . ALA A 1 324 ? -16.959 -16.188 14.556 1.00 52.72 324 ALA A N 1
ATOM 2472 C CA . ALA A 1 324 ? -18.341 -15.740 14.374 1.00 52.72 324 ALA A CA 1
ATOM 2473 C C . ALA A 1 324 ? -19.063 -15.577 15.726 1.00 52.72 324 ALA A C 1
ATOM 2475 O O . ALA A 1 324 ? -20.050 -14.846 15.838 1.00 52.72 324 ALA A O 1
ATOM 2476 N N . GLY A 1 325 ? -18.554 -16.247 16.763 1.00 51.44 325 GLY A N 1
ATOM 2477 C CA . GLY A 1 325 ? -18.981 -16.127 18.138 1.00 51.44 325 GLY A CA 1
ATOM 2478 C C . GLY A 1 325 ? -18.584 -14.815 18.827 1.00 51.44 325 GLY A C 1
ATOM 2479 O O . GLY A 1 325 ? -19.302 -14.363 19.728 1.00 51.44 325 GLY A O 1
ATOM 2480 N N . SER A 1 326 ? -17.492 -14.189 18.398 1.00 50.06 326 SER A N 1
ATOM 2481 C CA . SER A 1 326 ? -16.787 -13.142 19.126 1.00 50.06 326 SER A CA 1
ATOM 2482 C C . SER A 1 326 ? -17.031 -11.762 18.496 1.00 50.06 326 SER A C 1
ATOM 2484 O O . SER A 1 326 ? -16.369 -11.352 17.548 1.00 50.06 326 SER A O 1
ATOM 2486 N N . GLY A 1 327 ? -18.022 -11.036 19.011 1.00 51.09 327 GLY A N 1
ATOM 2487 C CA . GLY A 1 327 ? -18.408 -9.698 18.552 1.00 51.09 327 GLY A CA 1
ATOM 2488 C C . GLY A 1 327 ? -19.358 -9.031 19.545 1.00 51.09 327 GLY A C 1
ATOM 2489 O O . GLY A 1 327 ? -19.794 -9.673 20.503 1.00 51.09 327 GLY A O 1
ATOM 2490 N N . VAL A 1 328 ? -19.670 -7.744 19.350 1.00 50.78 328 VAL A N 1
ATOM 2491 C CA . VAL A 1 328 ? -20.662 -7.052 20.188 1.00 50.78 328 VAL A CA 1
ATOM 2492 C C . VAL A 1 328 ? -22.043 -7.649 19.913 1.00 50.78 328 VAL A C 1
ATOM 2494 O O . VAL A 1 328 ? -22.594 -7.482 18.828 1.00 50.78 328 VAL A O 1
ATOM 2497 N N . ARG A 1 329 ? -22.605 -8.361 20.888 1.00 54.56 329 ARG A N 1
ATOM 2498 C CA . ARG A 1 329 ? -23.944 -8.952 20.816 1.00 54.56 329 ARG A CA 1
ATOM 2499 C C . ARG A 1 329 ? -24.895 -8.137 21.659 1.00 54.56 329 ARG A C 1
ATOM 2501 O O . ARG A 1 329 ? -24.696 -8.057 22.865 1.00 54.56 329 ARG A O 1
ATOM 2508 N N . VAL A 1 330 ? -25.959 -7.605 21.069 1.00 58.03 330 VAL A N 1
ATOM 2509 C CA . VAL A 1 330 ? -27.069 -7.063 21.860 1.00 58.03 330 VAL A CA 1
ATOM 2510 C C . VAL A 1 330 ? -27.733 -8.227 22.599 1.00 58.03 330 VAL A C 1
ATOM 2512 O O . VAL A 1 330 ? -28.275 -9.140 21.985 1.00 58.03 330 VAL A O 1
ATOM 2515 N N . LEU A 1 331 ? -27.636 -8.215 23.925 1.00 63.00 331 LEU A N 1
ATOM 2516 C CA . LEU A 1 331 ? -28.218 -9.214 24.821 1.00 63.00 331 LEU A CA 1
ATOM 2517 C C . LEU A 1 331 ? -29.682 -8.910 25.129 1.00 63.00 331 LEU A C 1
ATOM 2519 O O . LEU A 1 331 ? -30.434 -9.804 25.505 1.00 63.00 331 LEU A O 1
ATOM 2523 N N . GLY A 1 332 ? -30.080 -7.647 25.005 1.00 61.03 332 GLY A N 1
ATOM 2524 C CA . GLY A 1 332 ? -31.458 -7.233 25.186 1.00 61.03 332 GLY A CA 1
ATOM 2525 C C . GLY A 1 332 ? -31.602 -5.731 25.356 1.00 61.03 332 GLY A C 1
ATOM 2526 O O . GLY A 1 332 ? -30.633 -5.001 25.572 1.00 61.03 332 GLY A O 1
ATOM 2527 N N . PHE A 1 333 ? -32.852 -5.301 25.295 1.00 71.75 333 PHE A N 1
ATOM 2528 C CA . PHE A 1 333 ? -33.281 -3.939 25.561 1.00 71.75 333 PHE A CA 1
ATOM 2529 C C . PHE A 1 333 ? -34.089 -3.947 26.857 1.00 71.75 333 PHE A C 1
ATOM 2531 O O . PHE A 1 333 ? -34.887 -4.859 27.079 1.00 71.75 333 PHE A O 1
ATOM 2538 N N . ALA A 1 334 ? -33.891 -2.953 27.715 1.00 69.25 334 ALA A N 1
ATOM 2539 C CA . ALA A 1 334 ? -34.756 -2.722 28.863 1.00 69.25 334 ALA A CA 1
ATOM 2540 C C . ALA A 1 334 ? -35.157 -1.250 28.908 1.00 69.25 334 ALA A C 1
ATOM 2542 O O . ALA A 1 334 ? -34.302 -0.364 28.895 1.00 69.25 334 ALA A O 1
ATOM 2543 N N . THR A 1 335 ? -36.461 -1.005 28.946 1.00 66.81 335 THR A N 1
ATOM 2544 C CA . THR A 1 335 ? -37.042 0.334 29.026 1.00 66.81 335 THR A CA 1
ATOM 2545 C C . THR A 1 335 ? -37.379 0.642 30.481 1.00 66.81 335 THR A C 1
ATOM 2547 O O . THR A 1 335 ? -38.188 -0.061 31.085 1.00 66.81 335 THR A O 1
ATOM 2550 N N . GLU A 1 336 ? -36.790 1.696 31.039 1.00 65.44 336 GLU A N 1
ATOM 2551 C CA . GLU A 1 336 ? -37.140 2.230 32.361 1.00 65.44 336 GLU A CA 1
ATOM 2552 C C . GLU A 1 336 ? -37.537 3.703 32.201 1.00 65.44 336 GLU A C 1
ATOM 2554 O O . GLU A 1 336 ? -36.704 4.586 31.998 1.00 65.44 336 GLU A O 1
ATOM 2559 N N . GLY A 1 337 ? -38.844 3.981 32.236 1.00 69.88 337 GLY A N 1
ATOM 2560 C CA . GLY A 1 337 ? -39.370 5.327 31.998 1.00 69.88 337 GLY A CA 1
ATOM 2561 C C . GLY A 1 337 ? -39.115 5.809 30.564 1.00 69.88 337 GLY A C 1
ATOM 2562 O O . GLY A 1 337 ? -39.566 5.179 29.610 1.00 69.88 337 GLY A O 1
ATOM 2563 N N . ALA A 1 338 ? -38.421 6.942 30.420 1.00 63.62 338 ALA A N 1
ATOM 2564 C CA . ALA A 1 338 ? -38.028 7.517 29.126 1.00 63.62 338 ALA A CA 1
ATOM 2565 C C . ALA A 1 338 ? -36.685 6.980 28.590 1.00 63.62 338 ALA A C 1
ATOM 2567 O O . ALA A 1 338 ? -36.269 7.365 27.499 1.00 63.62 338 ALA A O 1
ATOM 2568 N N . ASN A 1 339 ? -36.020 6.098 29.341 1.00 51.81 339 ASN A N 1
ATOM 2569 C CA . ASN A 1 339 ? -34.692 5.600 29.010 1.00 51.81 339 ASN A CA 1
ATOM 2570 C C . ASN A 1 339 ? -34.771 4.196 28.409 1.00 51.81 339 ASN A C 1
ATOM 2572 O O . ASN A 1 339 ? -35.440 3.309 28.949 1.00 51.81 339 ASN A O 1
ATOM 2576 N N . VAL A 1 340 ? -34.041 3.976 27.315 1.00 59.62 340 VAL A N 1
ATOM 2577 C CA . VAL A 1 340 ? -33.787 2.642 26.762 1.00 59.62 340 VAL A CA 1
ATOM 2578 C C . VAL A 1 340 ? -32.362 2.249 27.123 1.00 59.62 340 VAL A C 1
ATOM 2580 O O . VAL A 1 340 ? -31.388 2.797 26.615 1.00 59.62 340 VAL A O 1
ATOM 2583 N N . SER A 1 341 ? -32.228 1.261 27.999 1.00 57.97 341 SER A N 1
ATOM 2584 C CA . SER A 1 341 ? -30.945 0.618 28.256 1.00 57.97 341 SER A CA 1
ATOM 2585 C C . SER A 1 341 ? -30.722 -0.508 27.246 1.00 57.97 341 SER A C 1
ATOM 2587 O O . SER A 1 341 ? -31.571 -1.386 27.074 1.00 57.97 341 SER A O 1
ATOM 2589 N N . ILE A 1 342 ? -29.574 -0.486 26.568 1.00 59.22 342 ILE A N 1
ATOM 2590 C CA . ILE A 1 342 ? -29.140 -1.572 25.685 1.00 59.22 342 ILE A CA 1
ATOM 2591 C C . ILE A 1 342 ? -28.084 -2.367 26.440 1.00 59.22 342 ILE A C 1
ATOM 2593 O O . ILE A 1 342 ? -27.029 -1.850 26.811 1.00 59.22 342 ILE A O 1
ATOM 2597 N N . ARG A 1 343 ? -28.359 -3.648 26.674 1.00 53.69 343 ARG A N 1
ATOM 2598 C CA . ARG A 1 343 ? -27.354 -4.578 27.184 1.00 53.69 343 ARG A CA 1
ATOM 2599 C C . ARG A 1 343 ? -26.670 -5.216 25.998 1.00 53.69 343 ARG A C 1
ATOM 2601 O O . ARG A 1 343 ? -27.343 -5.786 25.143 1.00 53.69 343 ARG A O 1
ATOM 2608 N N . PHE A 1 344 ? -25.347 -5.179 25.970 1.00 53.56 344 PHE A N 1
ATOM 2609 C CA . PHE A 1 344 ? -24.575 -5.937 25.004 1.00 53.56 344 PHE A CA 1
ATOM 2610 C C . PHE A 1 344 ? -23.420 -6.681 25.672 1.00 53.56 344 PHE A C 1
ATOM 2612 O O . PHE A 1 344 ? -22.837 -6.205 26.643 1.00 53.56 344 PHE A O 1
ATOM 2619 N N . ALA A 1 345 ? -23.103 -7.866 25.160 1.00 50.72 345 ALA A N 1
ATOM 2620 C CA . ALA A 1 345 ? -21.847 -8.544 25.430 1.00 50.72 345 ALA A CA 1
ATOM 2621 C C . ALA A 1 345 ? -20.855 -8.021 24.402 1.00 50.72 345 ALA A C 1
ATOM 2623 O O . ALA A 1 345 ? -21.080 -8.188 23.208 1.00 50.72 345 ALA A O 1
ATOM 2624 N N . SER A 1 346 ? -19.792 -7.365 24.848 1.00 49.78 346 SER A N 1
ATOM 2625 C CA . SER A 1 346 ? -18.676 -6.992 23.987 1.00 49.78 346 SER A CA 1
ATOM 2626 C C . SER A 1 346 ? -17.505 -7.919 24.280 1.00 49.78 346 SER A C 1
ATOM 2628 O O . SER A 1 346 ? -17.274 -8.231 25.452 1.00 49.78 346 SER A O 1
ATOM 2630 N N . PRO A 1 347 ? -16.727 -8.322 23.261 1.00 47.44 347 PRO A N 1
ATOM 2631 C CA . PRO A 1 347 ? -15.512 -9.077 23.493 1.00 47.44 347 PRO A CA 1
ATOM 2632 C C . PRO A 1 347 ? -14.541 -8.317 24.399 1.00 47.44 347 PRO A C 1
ATOM 2634 O O . PRO A 1 347 ? -13.808 -8.977 25.108 1.00 47.44 347 PRO A O 1
ATOM 2637 N N . PHE A 1 348 ? -14.585 -6.978 24.445 1.00 45.91 348 PHE A N 1
ATOM 2638 C CA . PHE A 1 348 ? -13.633 -6.110 25.159 1.00 45.91 348 PHE A CA 1
ATOM 2639 C C . PHE A 1 348 ? -14.008 -5.780 26.618 1.00 45.91 348 PHE A C 1
ATOM 2641 O O . PHE A 1 348 ? -13.286 -5.031 27.275 1.00 45.91 348 PHE A O 1
ATOM 2648 N N . SER A 1 349 ? -15.179 -6.230 27.093 1.00 44.41 349 SER A N 1
ATOM 2649 C CA . SER A 1 349 ? -15.687 -6.237 28.487 1.00 44.41 349 SER A CA 1
ATOM 2650 C C . SER A 1 349 ? -17.224 -6.299 28.487 1.00 44.41 349 SER A C 1
ATOM 2652 O O . SER A 1 349 ? -17.881 -5.711 27.628 1.00 44.41 349 SER A O 1
ATOM 2654 N N . ASN A 1 350 ? -17.830 -6.950 29.487 1.00 35.50 350 ASN A N 1
ATOM 2655 C CA . ASN A 1 350 ? -19.271 -6.840 29.751 1.00 35.50 350 ASN A CA 1
ATOM 2656 C C . ASN A 1 350 ? -19.585 -5.429 30.283 1.00 35.50 350 ASN A C 1
ATOM 2658 O O . ASN A 1 350 ? -19.578 -5.209 31.494 1.00 35.50 350 ASN A O 1
ATOM 2662 N N . ARG A 1 351 ? -19.832 -4.455 29.401 1.00 40.31 351 ARG A N 1
ATOM 2663 C CA . ARG A 1 351 ? -20.272 -3.106 29.795 1.00 40.31 351 ARG A CA 1
ATOM 2664 C C . ARG A 1 351 ? -21.769 -2.937 29.559 1.00 40.31 351 ARG A C 1
ATOM 2666 O O . ARG A 1 351 ? -22.291 -3.275 28.503 1.00 40.31 351 ARG A O 1
ATOM 2673 N N . ARG A 1 352 ? -22.458 -2.367 30.550 1.00 39.03 352 ARG A N 1
ATOM 2674 C CA . ARG A 1 352 ? -23.815 -1.828 30.410 1.00 39.03 352 ARG A CA 1
ATOM 2675 C C . ARG A 1 352 ? -23.672 -0.360 30.018 1.00 39.03 352 ARG A C 1
ATOM 2677 O O . ARG A 1 352 ? -23.053 0.395 30.760 1.00 39.03 352 ARG A O 1
ATOM 2684 N N . HIS A 1 353 ? -24.218 0.027 28.871 1.00 43.53 353 HIS A N 1
ATOM 2685 C CA . HIS A 1 353 ? -24.303 1.429 28.471 1.00 43.53 353 HIS A CA 1
ATOM 2686 C C . HIS A 1 353 ? -25.767 1.867 28.510 1.00 43.53 353 HIS A C 1
ATOM 2688 O O . HIS A 1 353 ? -26.651 1.170 28.009 1.00 43.53 353 HIS A O 1
ATOM 2694 N N . GLU A 1 354 ? -26.020 3.010 29.136 1.00 39.28 354 GLU A N 1
ATOM 2695 C CA . GLU A 1 354 ? -27.328 3.657 29.140 1.00 39.28 354 GLU A CA 1
ATOM 2696 C C . GLU A 1 354 ? -27.312 4.739 28.066 1.00 39.28 354 GLU A C 1
ATOM 2698 O O . GLU A 1 354 ? -26.411 5.575 28.028 1.00 39.28 354 GLU A O 1
ATOM 2703 N N . LEU A 1 355 ? -28.263 4.661 27.138 1.00 41.66 355 LEU A N 1
ATOM 2704 C CA . LEU A 1 355 ? -28.448 5.659 26.097 1.00 41.66 355 LEU A CA 1
ATOM 2705 C C . LEU A 1 355 ? -29.660 6.497 26.496 1.00 41.66 355 LEU A C 1
ATOM 2707 O O . LEU A 1 355 ? -30.764 5.969 26.639 1.00 41.66 355 LEU A O 1
ATOM 2711 N N . GLU A 1 356 ? -29.460 7.800 26.673 1.00 37.31 356 GLU A N 1
ATOM 2712 C CA . GLU A 1 356 ? -30.579 8.734 26.752 1.00 37.31 356 GLU A CA 1
ATOM 2713 C C . GLU A 1 356 ? -31.209 8.834 25.364 1.00 37.31 356 GLU A C 1
ATOM 2715 O O . GLU A 1 356 ? -30.617 9.347 24.413 1.00 37.31 356 GLU A O 1
ATOM 2720 N N . THR A 1 357 ? -32.415 8.294 25.224 1.00 43.88 357 THR A N 1
ATOM 2721 C CA . THR A 1 357 ? -33.197 8.450 24.002 1.00 43.88 357 THR A CA 1
ATOM 2722 C C . THR A 1 357 ? -34.058 9.696 24.116 1.00 43.88 357 THR A C 1
ATOM 2724 O O . THR A 1 357 ? -34.744 9.888 25.119 1.00 43.88 357 THR A O 1
ATOM 2727 N N . ALA A 1 358 ? -34.085 10.519 23.064 1.00 40.34 358 ALA A N 1
ATOM 2728 C CA . ALA A 1 358 ? -35.127 11.527 22.921 1.00 40.34 358 ALA A CA 1
ATOM 2729 C C . ALA A 1 358 ? -36.500 10.839 23.026 1.00 40.34 358 ALA A C 1
ATOM 2731 O O . ALA A 1 358 ? -36.706 9.761 22.460 1.00 40.34 358 ALA A O 1
ATOM 2732 N N . ALA A 1 359 ? -37.421 11.438 23.782 1.00 40.16 359 ALA A N 1
ATOM 2733 C CA . ALA A 1 359 ? -38.737 10.867 24.037 1.00 40.16 359 ALA A CA 1
ATOM 2734 C C . ALA A 1 359 ? -39.428 10.464 22.719 1.00 40.16 359 ALA A C 1
ATOM 2736 O O . ALA A 1 359 ? -39.759 11.332 21.913 1.00 40.16 359 ALA A O 1
ATOM 2737 N N . GLY A 1 360 ? -39.663 9.161 22.502 1.00 42.62 360 GLY A N 1
ATOM 2738 C CA . GLY A 1 360 ? -40.523 8.698 21.404 1.00 42.62 360 GLY A CA 1
ATOM 2739 C C . GLY A 1 360 ? -40.051 7.538 20.524 1.00 42.62 360 GLY A C 1
ATOM 2740 O O . GLY A 1 360 ? -40.746 7.250 19.554 1.00 42.62 360 GLY A O 1
ATOM 2741 N N . LEU A 1 361 ? -38.960 6.826 20.825 1.00 41.47 361 LEU A N 1
ATOM 2742 C CA . LEU A 1 361 ? -38.662 5.560 20.132 1.00 41.47 361 LEU A CA 1
ATOM 2743 C C . LEU A 1 361 ? -39.672 4.471 20.552 1.00 41.47 361 LEU A C 1
ATOM 2745 O O . LEU A 1 361 ? -39.459 3.726 21.505 1.00 41.47 361 LEU A O 1
ATOM 2749 N N . ARG A 1 362 ? -40.815 4.421 19.859 1.00 32.41 362 ARG A N 1
ATOM 2750 C CA . ARG A 1 362 ? -41.741 3.282 19.830 1.00 32.41 362 ARG A CA 1
ATOM 2751 C C . ARG A 1 362 ? -41.628 2.610 18.463 1.00 32.41 362 ARG A C 1
ATOM 2753 O O . ARG A 1 362 ? -41.912 3.266 17.463 1.00 32.41 362 ARG A O 1
ATOM 2760 N N . GLY A 1 363 ? -41.292 1.320 18.447 1.00 35.31 363 GLY A N 1
ATOM 2761 C CA . GLY A 1 363 ? -41.327 0.454 17.265 1.00 35.31 363 GLY A CA 1
ATOM 2762 C C . GLY A 1 363 ? -40.116 -0.444 17.181 1.00 35.31 363 GLY A C 1
ATOM 2763 O O . GLY A 1 363 ? -39.215 -0.078 16.400 1.00 35.31 363 GLY A O 1
#